Protein AF-A0A354P7S8-F1 (afdb_monomer)

Mean predicted aligned error: 9.72 Å

Secondary structure (DSSP, 8-state):
-----SSHHHHHHH-S-HHHHT--HHHHHTT--HHHHHHHHHHHHHHHHH---HHHHHHHHHHHHHIIIIISGGGS-TT------HHHHHHHHTT-HHHHHHHHHHHHHHH---HHHHHHHHHHHHHHHHHHHHHHHHHHHHH-GGGGGGG---SGGGS-----GGGTPPPTTT-PPPPP---SSS---SSS-TTSGGGTTT-S--

Structure (mmCIF, N/CA/C/O backbone):
data_AF-A0A354P7S8-F1
#
_entry.id   AF-A0A354P7S8-F1
#
loop_
_atom_site.group_PDB
_atom_site.id
_atom_site.type_symbol
_atom_site.label_atom_id
_atom_site.label_alt_id
_atom_site.label_comp_id
_atom_site.label_asym_id
_atom_site.label_entity_id
_atom_site.label_seq_id
_atom_site.pdbx_PDB_ins_code
_atom_site.Cartn_x
_atom_site.Cartn_y
_atom_site.Cartn_z
_atom_site.occupancy
_atom_site.B_iso_or_equiv
_atom_site.auth_seq_id
_atom_site.auth_comp_id
_atom_site.auth_asym_id
_atom_site.auth_atom_id
_atom_site.pdbx_PDB_model_num
ATOM 1 N N . MET A 1 1 ? -11.476 27.078 -4.307 1.00 40.03 1 MET A N 1
ATOM 2 C CA . MET A 1 1 ? -12.610 26.384 -3.658 1.00 40.03 1 MET A CA 1
ATOM 3 C C . MET A 1 1 ? -12.006 25.449 -2.630 1.00 40.03 1 MET A C 1
ATOM 5 O O . MET A 1 1 ? -11.187 24.639 -3.035 1.00 40.03 1 MET A O 1
ATOM 9 N N . ASN A 1 2 ? -12.324 25.598 -1.340 1.00 47.06 2 ASN A N 1
ATOM 10 C CA . ASN A 1 2 ? -11.874 24.639 -0.327 1.00 47.06 2 ASN A CA 1
ATOM 11 C C . ASN A 1 2 ? -12.584 23.311 -0.589 1.00 47.06 2 ASN A C 1
ATOM 13 O O . ASN A 1 2 ? -13.779 23.184 -0.325 1.00 47.06 2 ASN A O 1
ATOM 17 N N . THR A 1 3 ? -11.870 22.349 -1.159 1.00 60.72 3 THR A N 1
ATOM 18 C CA . THR A 1 3 ? -12.293 20.952 -1.183 1.00 60.72 3 THR A CA 1
ATOM 19 C C . THR A 1 3 ? -12.372 20.488 0.267 1.00 60.72 3 THR A C 1
ATOM 21 O O . THR A 1 3 ? -11.361 20.419 0.957 1.00 60.72 3 THR A O 1
ATOM 24 N N . VAL A 1 4 ? -13.584 20.237 0.760 1.00 67.38 4 VAL A N 1
ATOM 25 C CA . VAL A 1 4 ? -13.776 19.653 2.089 1.00 67.38 4 VAL A CA 1
ATOM 26 C C . VAL A 1 4 ? -13.545 18.158 1.951 1.00 67.38 4 VAL A C 1
ATOM 28 O O . VAL A 1 4 ? -14.334 17.458 1.317 1.00 67.38 4 VAL A O 1
ATOM 31 N N . PHE A 1 5 ? -12.445 17.678 2.515 1.00 75.81 5 PHE A N 1
ATOM 32 C CA . PHE A 1 5 ? -12.169 16.253 2.584 1.00 75.81 5 PHE A CA 1
ATOM 33 C C . PHE A 1 5 ? -12.839 15.676 3.838 1.00 75.81 5 PHE A C 1
ATOM 35 O O . PHE A 1 5 ? -12.657 16.220 4.925 1.00 75.81 5 PHE A O 1
ATOM 42 N N . PRO A 1 6 ? -13.614 14.584 3.720 1.00 77.88 6 PRO A N 1
ATOM 43 C CA . PRO A 1 6 ? -14.344 14.018 4.853 1.00 77.88 6 PRO A CA 1
ATOM 44 C C . PRO A 1 6 ? -13.432 13.326 5.876 1.00 77.88 6 PRO A C 1
ATOM 46 O O . PRO A 1 6 ? -13.845 13.116 7.010 1.00 77.88 6 PRO A O 1
ATOM 49 N N . ASN A 1 7 ? -12.199 12.972 5.497 1.00 94.56 7 ASN A N 1
ATOM 50 C CA . ASN A 1 7 ? -11.244 12.287 6.361 1.00 94.56 7 ASN A CA 1
ATOM 51 C C . ASN A 1 7 ? -9.850 12.927 6.256 1.00 94.56 7 ASN A C 1
ATOM 53 O O . ASN A 1 7 ? -9.354 13.179 5.155 1.00 94.56 7 ASN A O 1
ATOM 57 N N . ARG A 1 8 ? -9.199 13.145 7.406 1.00 93.56 8 ARG A N 1
ATOM 58 C CA . ARG A 1 8 ? -7.914 13.855 7.502 1.00 93.56 8 ARG A CA 1
ATOM 59 C C . ARG A 1 8 ? -6.767 13.165 6.755 1.00 93.56 8 ARG A C 1
ATOM 61 O O . ARG A 1 8 ? -5.929 13.847 6.176 1.00 93.56 8 ARG A O 1
ATOM 68 N N . LEU A 1 9 ? -6.715 11.831 6.729 1.00 95.50 9 LEU A N 1
ATOM 69 C CA . LEU A 1 9 ? -5.652 11.128 5.996 1.00 95.50 9 LEU A CA 1
ATOM 70 C C . LEU A 1 9 ? -5.858 11.198 4.479 1.00 95.50 9 LEU A C 1
ATOM 72 O O . LEU A 1 9 ? -4.883 11.265 3.735 1.00 95.50 9 LEU A O 1
ATOM 76 N N . VAL A 1 10 ? -7.110 11.241 4.018 1.00 96.56 10 VAL A N 1
ATOM 77 C CA . VAL A 1 10 ? -7.423 11.479 2.599 1.00 96.56 10 VAL A CA 1
ATOM 78 C C . VAL A 1 10 ? -7.040 12.906 2.201 1.00 96.56 10 VAL A C 1
ATOM 80 O O . VAL A 1 10 ? -6.456 13.102 1.139 1.00 96.56 10 VAL A O 1
ATOM 83 N N . GLU A 1 11 ? -7.293 13.891 3.069 1.00 95.38 11 GLU A N 1
ATOM 84 C CA . GLU A 1 11 ? -6.853 15.277 2.867 1.00 95.38 11 GLU A CA 1
ATOM 85 C C . GLU A 1 11 ? -5.335 15.374 2.680 1.00 95.38 11 GLU A C 1
ATOM 87 O O . GLU A 1 11 ? -4.880 15.985 1.720 1.00 95.38 11 GLU A O 1
ATOM 92 N N . ILE A 1 12 ? -4.545 14.726 3.541 1.00 94.62 12 ILE A N 1
ATOM 93 C CA . ILE A 1 12 ? -3.078 14.705 3.412 1.00 94.62 12 ILE A CA 1
ATOM 94 C C . ILE A 1 12 ? -2.636 14.136 2.064 1.00 94.62 12 ILE A C 1
ATOM 96 O O . ILE A 1 12 ? -1.643 14.574 1.488 1.00 94.62 12 ILE A O 1
ATOM 100 N N . ILE A 1 13 ? -3.353 13.147 1.540 1.00 94.06 13 ILE A N 1
ATOM 101 C CA . ILE A 1 13 ? -2.985 12.545 0.261 1.00 94.06 13 ILE A CA 1
ATOM 102 C C . ILE A 1 13 ? -3.325 13.471 -0.908 1.00 94.06 13 ILE A C 1
ATOM 104 O O . ILE A 1 13 ? -2.498 13.615 -1.806 1.00 94.06 13 ILE A O 1
ATOM 108 N N . ALA A 1 14 ? -4.519 14.064 -0.903 1.00 93.38 14 ALA A N 1
ATOM 109 C CA . ALA A 1 14 ? -5.083 14.778 -2.049 1.00 93.38 14 ALA A CA 1
ATOM 110 C C . ALA A 1 14 ? -4.882 16.305 -2.011 1.00 93.38 14 ALA A C 1
ATOM 112 O O . ALA A 1 14 ? -5.238 16.996 -2.969 1.00 93.38 14 ALA A O 1
ATOM 113 N N . SER A 1 15 ? -4.350 16.849 -0.915 1.00 92.31 15 SER A N 1
ATOM 114 C CA . SER A 1 15 ? -4.107 18.281 -0.768 1.00 92.31 15 SER A CA 1
ATOM 115 C C . SER A 1 15 ? -3.076 18.788 -1.779 1.00 92.31 15 SER A C 1
ATOM 117 O O . SER A 1 15 ? -1.985 18.236 -1.931 1.00 92.31 15 SER A O 1
ATOM 119 N N . SER A 1 16 ? -3.397 19.913 -2.417 1.00 89.94 16 SER A N 1
ATOM 120 C CA . SER A 1 16 ? -2.451 20.688 -3.225 1.00 89.94 16 SER A CA 1
ATOM 121 C C . SER A 1 16 ? -1.556 21.610 -2.388 1.00 89.94 16 SER A C 1
ATOM 123 O O . SER A 1 16 ? -0.709 22.290 -2.950 1.00 89.94 16 SER A O 1
ATOM 125 N N . ILE A 1 17 ? -1.787 21.692 -1.074 1.00 91.38 17 ILE A N 1
ATOM 126 C CA . ILE A 1 17 ? -1.005 22.496 -0.128 1.00 91.38 17 ILE A CA 1
ATOM 127 C C . ILE A 1 17 ? 0.079 21.604 0.474 1.00 91.38 17 ILE A C 1
ATOM 129 O O . ILE A 1 17 ? -0.254 20.619 1.142 1.00 91.38 17 ILE A O 1
ATOM 133 N N . ASP A 1 18 ? 1.342 21.960 0.252 1.00 89.31 18 ASP A N 1
ATOM 134 C CA . ASP A 1 18 ? 2.520 21.172 0.633 1.00 89.31 18 ASP A CA 1
ATOM 135 C C . ASP A 1 18 ? 2.583 20.935 2.146 1.00 89.31 18 ASP A C 1
ATOM 137 O O . ASP A 1 18 ? 2.750 19.803 2.585 1.00 89.31 18 ASP A O 1
ATOM 141 N N . GLU A 1 19 ? 2.299 21.951 2.966 1.00 90.75 19 GLU A N 1
ATOM 142 C CA . GLU A 1 19 ? 2.318 21.828 4.430 1.00 90.75 19 GLU A CA 1
ATOM 143 C C . GLU A 1 19 ? 1.299 20.799 4.952 1.00 90.75 19 GLU A C 1
ATOM 145 O O . GLU A 1 19 ? 1.519 20.130 5.965 1.00 90.75 19 GLU A O 1
ATOM 150 N N . VAL A 1 20 ? 0.171 20.650 4.253 1.00 91.38 20 VAL A N 1
ATOM 151 C CA . VAL A 1 20 ? -0.834 19.627 4.565 1.00 91.38 20 VAL A CA 1
ATOM 152 C C . VAL A 1 20 ? -0.411 18.277 3.992 1.00 91.38 20 VAL A C 1
ATOM 154 O O . VAL A 1 20 ? -0.549 17.258 4.664 1.00 91.38 20 VAL A O 1
ATOM 157 N N . ARG A 1 21 ? 0.118 18.258 2.765 1.00 91.12 21 ARG A N 1
ATOM 158 C CA . ARG A 1 21 ? 0.485 17.034 2.047 1.00 91.12 21 ARG A CA 1
ATOM 159 C C . ARG A 1 21 ? 1.674 16.305 2.672 1.00 91.12 21 ARG A C 1
ATOM 161 O O . ARG A 1 21 ? 1.682 15.071 2.692 1.00 91.12 21 ARG A O 1
ATOM 168 N N . ASP A 1 22 ? 2.618 17.057 3.221 1.00 89.12 22 ASP A N 1
ATOM 169 C CA . ASP A 1 22 ? 3.869 16.564 3.804 1.00 89.12 22 ASP A CA 1
ATOM 170 C C . ASP A 1 22 ? 3.749 16.330 5.321 1.00 89.12 22 ASP A C 1
ATOM 172 O O . ASP A 1 22 ? 4.730 16.082 6.024 1.00 89.12 22 ASP A O 1
ATOM 176 N N . SER A 1 23 ? 2.520 16.370 5.844 1.00 90.12 23 SER A N 1
ATOM 177 C CA . SER A 1 23 ? 2.219 15.987 7.220 1.00 90.12 23 SER A CA 1
ATOM 178 C C . SER A 1 23 ? 2.476 14.493 7.453 1.00 90.12 23 SER A C 1
ATOM 180 O O . SER A 1 23 ? 2.089 13.638 6.651 1.00 90.12 23 SER A O 1
ATOM 182 N N . SER A 1 24 ? 3.091 14.167 8.593 1.00 91.81 24 SER A N 1
ATOM 183 C CA . SER A 1 24 ? 3.347 12.777 8.983 1.00 91.81 24 SER A CA 1
ATOM 184 C C . SER A 1 24 ? 2.051 12.043 9.334 1.00 91.81 24 SER A C 1
ATOM 186 O O . SER A 1 24 ? 1.239 12.536 10.121 1.00 91.81 24 SER A O 1
ATOM 188 N N . ILE A 1 25 ? 1.893 10.827 8.801 1.00 93.69 25 ILE A N 1
ATOM 189 C CA . ILE A 1 25 ? 0.825 9.908 9.210 1.00 93.69 25 ILE A CA 1
ATOM 190 C C . ILE A 1 25 ? 0.956 9.520 10.687 1.00 93.69 25 ILE A C 1
ATOM 192 O O . ILE A 1 25 ? -0.055 9.458 11.387 1.00 93.69 25 ILE A O 1
ATOM 196 N N . ASP A 1 26 ? 2.185 9.335 11.182 1.00 94.00 26 ASP A N 1
ATOM 197 C CA . ASP A 1 26 ? 2.436 8.925 12.566 1.00 94.00 26 ASP A CA 1
ATOM 198 C C . ASP A 1 26 ? 1.852 9.942 13.546 1.00 94.00 26 ASP A C 1
ATOM 200 O O . ASP A 1 26 ? 1.206 9.568 14.520 1.00 94.00 26 ASP A O 1
ATOM 204 N N . ALA A 1 27 ? 2.003 11.236 13.246 1.00 92.19 27 ALA A N 1
ATOM 205 C CA . ALA A 1 27 ? 1.497 12.313 14.093 1.00 92.19 27 ALA A CA 1
ATOM 206 C C . ALA A 1 27 ? -0.030 12.257 14.283 1.00 92.19 27 ALA A C 1
ATOM 208 O O . ALA A 1 27 ? -0.534 12.685 15.319 1.00 92.19 27 ALA A O 1
ATOM 209 N N . ILE A 1 28 ? -0.763 11.726 13.301 1.00 91.94 28 ILE A N 1
ATOM 210 C CA . ILE A 1 28 ? -2.223 11.589 13.358 1.00 91.94 28 ILE A CA 1
ATOM 211 C C . ILE A 1 28 ? -2.613 10.263 14.000 1.00 91.94 28 ILE A C 1
ATOM 213 O O . ILE A 1 28 ? -3.509 10.216 14.840 1.00 91.94 28 ILE A O 1
ATOM 217 N N . CYS A 1 29 ? -1.941 9.178 13.625 1.00 95.56 29 CYS A N 1
ATOM 218 C CA . CYS A 1 29 ? -2.305 7.847 14.085 1.00 95.56 29 CYS A CA 1
ATOM 219 C C . CYS A 1 29 ? -1.856 7.547 15.524 1.00 95.5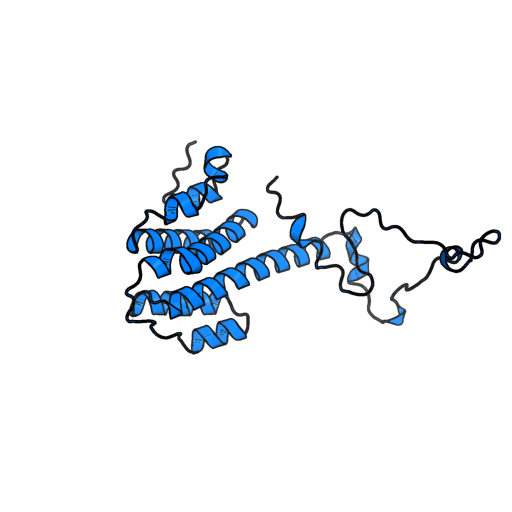6 29 CYS A C 1
ATOM 221 O O . CYS A 1 29 ? -2.448 6.677 16.160 1.00 95.56 29 CYS A O 1
ATOM 223 N N . GLU A 1 30 ? -0.846 8.236 16.065 1.00 93.44 30 GLU A N 1
ATOM 224 C CA . GLU A 1 30 ? -0.330 7.953 17.414 1.00 93.44 30 GLU A CA 1
ATOM 225 C C . GLU A 1 30 ? -1.367 8.247 18.512 1.00 93.44 30 GLU A C 1
ATOM 227 O O . GLU A 1 30 ? -1.480 7.490 19.481 1.00 93.44 30 GLU A O 1
ATOM 232 N N . THR A 1 31 ? -2.170 9.304 18.351 1.00 92.19 31 THR A N 1
ATOM 233 C CA . THR A 1 31 ? -3.212 9.699 19.315 1.00 92.19 31 THR A CA 1
ATOM 234 C C . THR A 1 31 ? -4.588 9.110 18.996 1.00 92.19 31 THR A C 1
ATOM 236 O O . THR A 1 31 ? -5.389 8.947 19.915 1.00 92.19 31 THR A O 1
ATOM 239 N N . ALA A 1 32 ? -4.843 8.697 1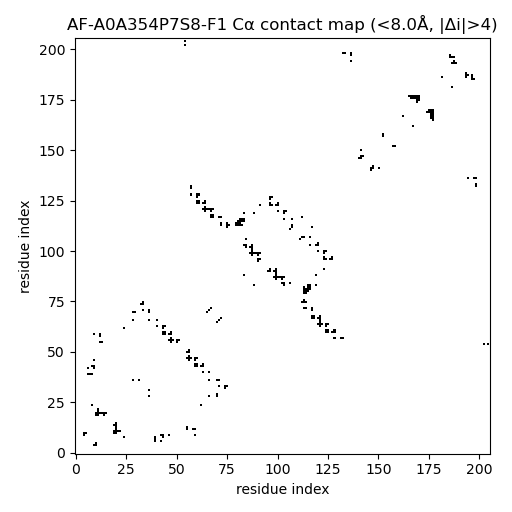7.752 1.00 95.75 32 ALA A N 1
ATOM 240 C CA . ALA A 1 32 ? -6.126 8.151 17.304 1.00 95.75 32 ALA A CA 1
ATOM 241 C C . ALA A 1 32 ? -6.543 6.881 18.067 1.00 95.75 32 ALA A C 1
ATOM 243 O O . ALA A 1 32 ? -5.747 5.970 18.274 1.00 95.75 32 ALA A O 1
ATOM 244 N N . SER A 1 33 ? -7.799 6.797 18.496 1.00 96.56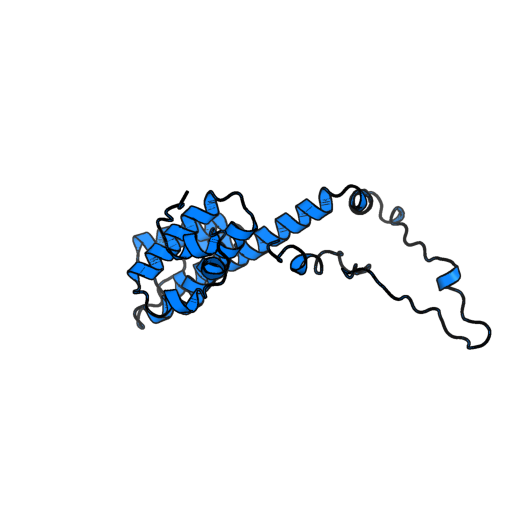 33 SER A N 1
ATOM 245 C CA . SER A 1 33 ? -8.447 5.604 19.058 1.00 96.56 33 SER A CA 1
ATOM 246 C C . SER A 1 33 ? -8.538 4.453 18.046 1.00 96.56 33 SER A C 1
ATOM 248 O O . SER A 1 33 ? -8.391 4.650 16.843 1.00 96.56 33 SER A O 1
ATOM 250 N N . LEU A 1 34 ? -8.824 3.231 18.519 1.00 96.06 34 LEU A N 1
ATOM 251 C CA . LEU A 1 34 ? -9.041 2.082 17.626 1.00 96.06 34 LEU A CA 1
ATOM 252 C C . LEU A 1 34 ? -10.153 2.363 16.599 1.00 96.06 34 LEU A C 1
ATOM 254 O O . LEU A 1 34 ? -9.999 2.042 15.425 1.00 96.06 34 LEU A O 1
ATOM 258 N N . ALA A 1 35 ? -11.249 2.994 17.032 1.00 96.44 35 ALA A N 1
ATOM 259 C CA . ALA A 1 35 ? -12.364 3.344 16.157 1.00 96.44 35 ALA A CA 1
ATOM 260 C C . ALA A 1 35 ? -11.959 4.372 15.088 1.00 96.44 35 ALA A C 1
ATOM 262 O O . ALA A 1 35 ? -12.286 4.192 13.920 1.00 96.44 35 ALA A O 1
ATOM 263 N N . GLU A 1 36 ? -11.197 5.403 15.462 1.00 97.25 36 GLU A N 1
ATOM 264 C CA . GLU A 1 36 ? -10.688 6.403 14.514 1.00 97.25 36 GLU A CA 1
ATOM 265 C C . GLU A 1 36 ? -9.701 5.787 13.515 1.00 97.25 36 GLU A C 1
ATOM 267 O O . GLU A 1 36 ? -9.770 6.083 12.326 1.00 97.25 36 GLU A O 1
ATOM 272 N N . LEU A 1 37 ? -8.819 4.882 13.954 1.00 97.75 37 LEU A N 1
ATOM 273 C CA . LEU A 1 37 ? -7.910 4.165 13.052 1.00 97.75 37 LEU A CA 1
ATOM 274 C C . LEU A 1 37 ? -8.670 3.303 12.034 1.00 97.75 37 LEU A C 1
ATOM 276 O O . LEU A 1 37 ? -8.295 3.268 10.861 1.00 97.75 37 LEU A O 1
ATOM 280 N N . LEU A 1 38 ? -9.741 2.630 12.462 1.00 97.75 38 LEU A N 1
ATOM 281 C CA . LEU A 1 38 ? -10.603 1.849 11.573 1.00 97.75 38 LEU A CA 1
ATOM 282 C C . LEU A 1 38 ? -11.394 2.736 10.603 1.00 97.75 38 LEU A C 1
ATOM 284 O O . LEU A 1 38 ? -11.526 2.373 9.435 1.00 97.75 38 LEU A O 1
ATOM 288 N N . ASP A 1 39 ? -11.875 3.898 11.049 1.00 97.62 39 ASP A N 1
ATOM 289 C CA . ASP A 1 39 ? -12.539 4.879 10.182 1.00 97.62 39 ASP A CA 1
ATOM 290 C C . ASP A 1 39 ? -11.575 5.437 9.126 1.00 97.62 39 ASP A C 1
ATOM 292 O O . ASP A 1 39 ? -11.868 5.414 7.929 1.00 97.62 39 ASP A O 1
ATOM 296 N N . HIS A 1 40 ? -10.370 5.830 9.544 1.00 97.88 40 HIS A N 1
ATOM 297 C CA . HIS A 1 40 ? -9.290 6.224 8.644 1.00 97.88 40 HIS A CA 1
ATOM 298 C C . HIS A 1 40 ? -8.963 5.132 7.620 1.00 97.88 40 HIS A C 1
ATOM 300 O O . HIS A 1 40 ? -8.864 5.425 6.427 1.00 97.88 40 HIS A O 1
ATOM 306 N N . ALA A 1 41 ? -8.827 3.877 8.057 1.00 98.25 41 ALA A N 1
ATOM 307 C CA . ALA A 1 41 ? -8.580 2.757 7.156 1.00 98.25 41 ALA A CA 1
ATOM 308 C C . ALA A 1 41 ? -9.741 2.548 6.168 1.00 98.25 41 ALA A C 1
ATOM 310 O O . ALA A 1 41 ? -9.510 2.385 4.973 1.00 98.25 41 ALA A O 1
ATOM 311 N N . SER A 1 42 ? -10.990 2.620 6.627 1.00 98.12 42 SER A N 1
ATOM 312 C CA . SER A 1 42 ? -12.173 2.508 5.766 1.00 98.12 42 SER A CA 1
ATOM 313 C C . SER A 1 42 ? -12.218 3.6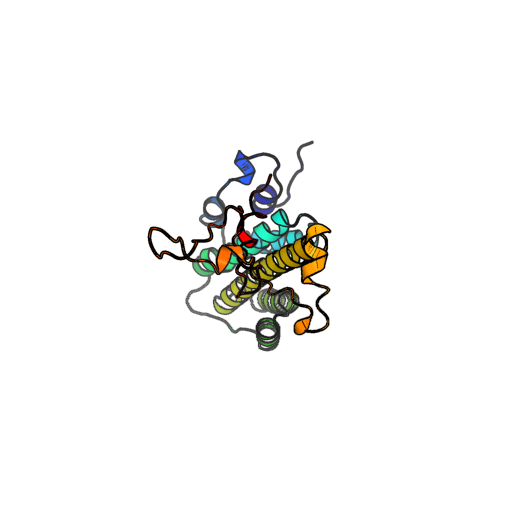15 4.705 1.00 98.12 42 SER A C 1
ATOM 315 O O . SER A 1 42 ? -12.372 3.342 3.511 1.00 98.12 42 SER A O 1
ATOM 317 N N . ALA A 1 43 ? -11.996 4.868 5.113 1.00 98.00 43 ALA A N 1
ATOM 318 C CA . ALA A 1 43 ? -11.982 6.018 4.214 1.00 98.00 43 ALA A CA 1
ATOM 319 C C . ALA A 1 43 ? -10.863 5.918 3.164 1.00 98.00 43 ALA A C 1
ATOM 321 O O . ALA A 1 43 ? -11.095 6.188 1.983 1.00 98.00 43 ALA A O 1
ATOM 322 N N . LEU A 1 44 ? -9.663 5.495 3.572 1.00 98.19 44 LEU A N 1
ATOM 323 C CA . LEU A 1 44 ? -8.538 5.272 2.664 1.00 98.19 44 LEU A CA 1
ATOM 324 C C . LEU A 1 44 ? -8.796 4.112 1.694 1.00 98.19 44 LEU A C 1
ATOM 326 O O . LEU A 1 44 ? -8.456 4.232 0.514 1.00 98.19 44 LEU A O 1
ATOM 330 N N . ASP A 1 45 ? -9.404 3.012 2.158 1.00 98.44 45 ASP A N 1
ATOM 331 C CA . ASP A 1 45 ? -9.737 1.866 1.306 1.00 98.44 45 ASP A CA 1
ATOM 332 C C . ASP A 1 45 ? -10.766 2.242 0.233 1.00 98.44 45 ASP A C 1
ATOM 334 O O . ASP A 1 45 ? -10.587 1.927 -0.945 1.00 98.44 45 ASP A O 1
ATOM 338 N N . ALA A 1 46 ? -11.806 2.986 0.616 1.00 97.75 46 ALA A N 1
ATOM 339 C CA . ALA A 1 46 ? -12.790 3.511 -0.322 1.00 97.75 46 ALA A CA 1
ATOM 340 C C . ALA A 1 46 ? -12.146 4.479 -1.330 1.00 97.75 46 ALA A C 1
ATOM 342 O O . ALA A 1 46 ? -12.361 4.355 -2.538 1.00 97.75 46 ALA A O 1
ATOM 343 N N . PHE A 1 47 ? -11.305 5.400 -0.848 1.00 97.50 47 PHE A N 1
ATOM 344 C CA . PHE A 1 47 ? -10.607 6.383 -1.676 1.00 97.50 47 PHE A CA 1
ATOM 345 C C . PHE A 1 47 ? -9.716 5.723 -2.740 1.00 97.50 47 PHE A C 1
ATOM 347 O O . PHE A 1 47 ? -9.842 6.023 -3.927 1.00 97.50 47 PHE A O 1
ATOM 354 N N . ARG A 1 48 ? -8.865 4.754 -2.369 1.00 96.56 48 ARG A N 1
ATOM 355 C CA . ARG A 1 48 ? -7.946 4.105 -3.329 1.00 96.56 48 ARG A CA 1
ATOM 356 C C . ARG A 1 48 ? -8.650 3.331 -4.453 1.00 96.56 48 ARG A C 1
ATOM 358 O O . ARG A 1 48 ? -8.003 3.005 -5.450 1.00 96.56 48 ARG A O 1
ATOM 365 N N . ARG A 1 49 ? -9.916 2.939 -4.262 1.00 97.00 49 ARG A N 1
ATOM 366 C CA . ARG A 1 49 ? -10.689 2.147 -5.234 1.00 97.00 49 ARG A CA 1
ATOM 367 C C . ARG A 1 49 ? -11.251 3.019 -6.352 1.00 97.00 49 ARG A C 1
ATOM 369 O O . ARG A 1 49 ? -11.403 2.522 -7.464 1.00 97.00 49 ARG A O 1
ATOM 376 N N . SER A 1 50 ? -11.542 4.287 -6.067 1.00 95.44 50 SER A N 1
ATOM 377 C CA . SER A 1 50 ? -12.133 5.234 -7.020 1.00 95.44 50 SER A CA 1
ATOM 378 C C . SER A 1 50 ? -11.147 6.280 -7.543 1.00 95.44 50 SER A C 1
ATOM 380 O O . SER A 1 50 ? -11.373 6.833 -8.617 1.00 95.44 50 SER A O 1
ATOM 382 N N . GLU A 1 51 ? -10.055 6.542 -6.824 1.00 94.75 51 GLU A N 1
ATOM 383 C CA . GLU A 1 51 ? -9.078 7.569 -7.183 1.00 94.75 51 GLU A CA 1
ATOM 384 C C . GLU A 1 51 ? -8.316 7.203 -8.471 1.00 94.75 51 GLU A C 1
ATOM 386 O O . GLU A 1 51 ? -7.680 6.152 -8.518 1.00 94.75 51 GLU A O 1
ATOM 391 N N . PRO A 1 52 ? -8.335 8.030 -9.532 1.00 92.19 52 PRO A N 1
ATOM 392 C CA . PRO A 1 52 ? -7.578 7.760 -10.755 1.00 92.19 52 PRO A CA 1
ATOM 393 C C . PRO A 1 52 ? -6.079 8.074 -10.638 1.00 92.19 52 PRO A C 1
ATOM 395 O O . PRO A 1 52 ? -5.276 7.477 -11.364 1.00 92.19 52 PRO A O 1
ATOM 398 N N . ASN A 1 53 ? -5.677 8.997 -9.760 1.00 92.31 53 ASN A N 1
ATOM 399 C CA . ASN A 1 53 ? -4.283 9.395 -9.615 1.00 92.31 53 ASN A CA 1
ATOM 400 C C . ASN A 1 53 ? -3.457 8.265 -8.979 1.00 92.31 53 ASN A C 1
ATOM 402 O O . ASN A 1 53 ? -3.697 7.834 -7.850 1.00 92.31 53 ASN A O 1
ATOM 406 N N . LEU A 1 54 ? -2.439 7.800 -9.708 1.00 91.25 54 LEU A N 1
ATOM 407 C CA . LEU A 1 54 ? -1.558 6.721 -9.265 1.00 91.25 54 LEU A CA 1
ATOM 408 C C . LEU A 1 54 ? -0.889 7.022 -7.922 1.00 91.25 54 LEU A C 1
ATOM 410 O O . LEU A 1 54 ? -0.869 6.156 -7.051 1.00 91.25 54 LEU A O 1
ATOM 414 N N . TYR A 1 55 ? -0.329 8.219 -7.764 1.00 90.06 55 TYR A N 1
ATOM 415 C CA . TYR A 1 55 ? 0.408 8.585 -6.562 1.00 90.06 55 TYR A CA 1
ATOM 416 C C . TYR A 1 55 ? -0.517 8.624 -5.349 1.00 90.06 55 TYR A C 1
ATOM 418 O O . TYR A 1 55 ? -0.191 8.046 -4.313 1.00 90.06 55 TYR A O 1
ATOM 426 N N . HIS A 1 56 ? -1.708 9.211 -5.497 1.00 94.06 56 HIS A N 1
ATOM 427 C CA . HIS A 1 56 ? -2.706 9.221 -4.430 1.00 94.06 56 HIS A CA 1
ATOM 428 C C . HIS A 1 56 ? -3.093 7.797 -4.001 1.00 94.06 56 HIS A C 1
ATOM 430 O O . HIS A 1 56 ? -3.089 7.483 -2.810 1.00 94.06 56 HIS A O 1
ATOM 436 N N . ARG A 1 57 ? -3.358 6.902 -4.963 1.00 95.44 57 ARG A N 1
ATOM 437 C CA . ARG A 1 57 ? -3.667 5.491 -4.674 1.00 95.44 57 ARG A CA 1
ATOM 438 C C . ARG A 1 57 ? -2.525 4.779 -3.960 1.00 95.44 57 ARG A C 1
ATOM 440 O O . ARG A 1 57 ? -2.766 4.041 -3.010 1.00 95.44 57 ARG A O 1
ATOM 447 N N . VAL A 1 58 ? -1.292 4.966 -4.430 1.00 95.00 58 VAL A N 1
ATOM 448 C CA . VAL A 1 58 ? -0.108 4.319 -3.851 1.00 95.00 58 VAL A CA 1
ATOM 449 C C . VAL A 1 58 ? 0.134 4.825 -2.430 1.00 95.00 58 VAL A C 1
ATOM 451 O O . VAL A 1 58 ? 0.335 4.008 -1.533 1.00 95.00 58 VAL A O 1
ATOM 454 N N . ARG A 1 59 ? 0.021 6.137 -2.183 1.00 95.56 59 ARG A N 1
ATOM 455 C CA . ARG A 1 59 ? 0.079 6.688 -0.822 1.00 95.56 59 ARG A CA 1
ATOM 456 C C . ARG A 1 59 ? -1.009 6.115 0.073 1.00 95.56 59 ARG A C 1
ATOM 458 O O . ARG A 1 59 ? -0.695 5.705 1.183 1.00 95.56 59 ARG A O 1
ATOM 465 N N . ALA A 1 60 ? -2.247 6.011 -0.409 1.00 97.69 60 ALA A N 1
ATOM 466 C CA . ALA A 1 60 ? -3.335 5.410 0.361 1.00 97.69 60 ALA A CA 1
ATOM 467 C C . ALA A 1 60 ? -3.037 3.949 0.735 1.00 97.69 60 ALA A C 1
ATOM 469 O O . ALA A 1 60 ? -3.240 3.561 1.881 1.00 97.69 60 ALA A O 1
ATOM 470 N N . LEU A 1 61 ? -2.488 3.153 -0.191 1.00 98.44 61 LEU A N 1
ATOM 471 C CA . LEU A 1 61 ? -2.082 1.765 0.066 1.00 98.44 61 LEU A CA 1
ATOM 472 C C . LEU A 1 61 ? -0.987 1.661 1.136 1.00 98.44 61 LEU A C 1
ATOM 474 O O . LEU A 1 61 ? -1.077 0.809 2.018 1.00 98.44 61 LEU A O 1
ATOM 478 N N . PHE A 1 62 ? 0.020 2.536 1.101 1.00 97.62 62 PHE A N 1
ATOM 479 C CA . PHE A 1 62 ? 1.073 2.538 2.120 1.00 97.62 62 PHE A CA 1
ATOM 480 C C . PHE A 1 62 ? 0.614 3.129 3.457 1.00 97.62 62 PHE A C 1
ATOM 482 O O . PHE A 1 62 ? 1.051 2.664 4.506 1.00 97.62 62 PHE A O 1
ATOM 489 N N . PHE A 1 63 ? -0.323 4.078 3.452 1.00 97.94 63 PHE A N 1
ATOM 490 C CA . PHE A 1 63 ? -0.971 4.560 4.673 1.00 97.94 63 PHE A CA 1
ATOM 491 C C . PHE A 1 63 ? -1.789 3.444 5.330 1.00 97.94 63 PHE A C 1
ATOM 493 O O . PHE A 1 63 ? -1.643 3.207 6.526 1.00 97.94 63 PHE A O 1
ATOM 500 N N . LEU A 1 64 ? -2.570 2.693 4.546 1.00 98.69 64 LEU A N 1
ATOM 501 C CA . LEU A 1 64 ? -3.292 1.503 5.008 1.00 98.69 64 LEU A CA 1
ATOM 502 C C . LEU A 1 64 ? -2.337 0.461 5.593 1.00 98.69 64 LEU A C 1
ATOM 504 O O . LEU A 1 64 ? -2.547 -0.016 6.706 1.00 98.69 64 LEU A O 1
ATOM 508 N N . GLN A 1 65 ? -1.255 0.146 4.877 1.00 98.56 65 GLN A N 1
ATOM 509 C CA . GLN A 1 65 ? -0.214 -0.754 5.367 1.00 98.56 65 GLN A CA 1
ATOM 510 C C . GLN A 1 65 ? 0.367 -0.274 6.702 1.00 98.56 65 GLN A C 1
ATOM 512 O O . GLN A 1 65 ? 0.522 -1.092 7.607 1.00 98.56 65 GLN A O 1
ATOM 517 N N . SER A 1 66 ? 0.662 1.022 6.839 1.00 97.88 66 SER A N 1
ATOM 518 C CA . SER A 1 66 ? 1.206 1.596 8.072 1.00 97.88 66 SER A CA 1
ATOM 519 C C . SER A 1 66 ? 0.217 1.507 9.236 1.00 97.88 66 SER A C 1
ATOM 521 O O . SER A 1 66 ? 0.567 1.000 10.303 1.00 97.88 66 SER A O 1
ATOM 523 N N . ILE A 1 67 ? -1.043 1.908 9.018 1.00 98.19 67 ILE A N 1
ATOM 524 C CA . ILE A 1 67 ? -2.117 1.825 10.020 1.00 98.19 67 ILE A CA 1
ATOM 525 C C . ILE A 1 67 ? -2.233 0.396 10.541 1.00 98.19 67 ILE A C 1
ATOM 527 O O . ILE A 1 67 ? -2.107 0.171 11.744 1.00 98.19 67 ILE A O 1
ATOM 531 N N . TYR A 1 68 ? -2.397 -0.573 9.640 1.00 98.31 68 TYR A N 1
ATOM 532 C CA . TYR A 1 68 ? -2.584 -1.971 10.010 1.00 98.31 68 TYR A CA 1
ATOM 533 C C . TYR A 1 68 ? -1.340 -2.622 10.620 1.00 98.31 68 TYR A C 1
ATOM 535 O O . TYR A 1 68 ? -1.467 -3.510 11.459 1.00 98.31 68 TYR A O 1
ATOM 543 N N . ARG A 1 69 ? -0.134 -2.199 10.226 1.00 97.50 69 ARG A N 1
ATOM 544 C CA . ARG A 1 69 ? 1.108 -2.815 10.708 1.00 97.50 69 ARG A CA 1
ATOM 545 C C . ARG A 1 69 ? 1.598 -2.237 12.029 1.00 97.50 69 ARG A C 1
ATOM 547 O O . ARG A 1 69 ? 2.147 -2.989 12.830 1.00 97.50 69 ARG A O 1
ATOM 554 N N . TYR A 1 70 ? 1.467 -0.926 12.224 1.00 96.25 70 TYR A N 1
ATOM 555 C CA . TYR A 1 70 ? 2.201 -0.205 13.267 1.00 96.25 70 TYR A CA 1
ATOM 556 C C . TYR A 1 70 ? 1.308 0.524 14.270 1.00 96.25 70 TYR A C 1
ATOM 558 O O . TYR A 1 70 ? 1.705 0.661 15.427 1.00 96.25 70 TYR A O 1
ATOM 566 N N . HIS A 1 71 ? 0.117 0.978 13.872 1.00 96.88 71 HIS A N 1
ATOM 567 C CA . HIS A 1 71 ? -0.742 1.781 14.752 1.00 96.88 71 HIS A CA 1
ATOM 568 C C . HIS A 1 71 ? -1.882 0.968 15.358 1.00 96.88 71 HIS A C 1
ATOM 570 O O . HIS A 1 71 ? -2.121 1.041 16.561 1.00 96.88 71 HIS A O 1
ATOM 576 N N . LEU A 1 72 ? -2.554 0.158 14.543 1.00 95.19 72 LEU A N 1
ATOM 577 C CA . LEU A 1 72 ? -3.718 -0.615 14.956 1.00 95.19 72 LEU A CA 1
ATOM 578 C C . LEU A 1 72 ? -3.375 -1.687 16.010 1.00 95.19 72 LEU A C 1
ATOM 580 O O . LEU A 1 72 ? -4.064 -1.702 17.030 1.00 95.19 72 LEU A O 1
ATOM 584 N N . PRO A 1 73 ? -2.287 -2.485 15.881 1.00 94.06 73 PRO A N 1
ATOM 585 C CA . PRO A 1 73 ? -1.931 -3.500 16.883 1.00 94.06 73 PRO A CA 1
ATOM 586 C C . PRO A 1 73 ? -1.727 -2.939 18.295 1.00 94.06 73 PRO A C 1
ATOM 588 O O . PRO A 1 73 ? -2.115 -3.559 19.278 1.00 94.06 73 PRO A O 1
ATOM 591 N N . LYS A 1 74 ? -1.213 -1.704 18.420 1.00 93.75 74 LYS A N 1
ATOM 592 C CA . LYS A 1 74 ? -1.024 -1.036 19.723 1.00 93.75 74 LYS A CA 1
ATOM 593 C C . LYS A 1 74 ? -2.341 -0.807 20.483 1.00 93.75 74 LYS A C 1
ATOM 595 O O . LYS A 1 74 ? -2.306 -0.497 21.671 1.00 93.75 74 LYS A O 1
ATOM 600 N N . ARG A 1 75 ? -3.488 -0.860 19.796 1.00 94.44 75 ARG A N 1
ATOM 601 C CA . ARG A 1 75 ? -4.826 -0.589 20.346 1.00 94.44 75 ARG A CA 1
ATOM 602 C C . ARG A 1 75 ? -5.712 -1.833 20.398 1.00 94.44 75 ARG A C 1
ATOM 604 O O . ARG A 1 75 ? -6.881 -1.709 20.761 1.00 94.44 75 ARG A O 1
ATOM 611 N N . LEU A 1 76 ? -5.177 -2.996 20.029 1.00 92.44 76 LEU A N 1
ATOM 612 C CA . LEU A 1 76 ? -5.887 -4.264 20.109 1.00 92.44 76 LEU A CA 1
ATOM 613 C C . LEU A 1 76 ? -5.726 -4.915 21.491 1.00 92.44 76 LEU A C 1
ATOM 615 O O . LEU A 1 76 ? -4.743 -4.653 22.189 1.00 92.44 76 LEU A O 1
ATOM 619 N N . PRO A 1 77 ? -6.690 -5.751 21.914 1.00 86.12 77 PRO A N 1
ATOM 620 C CA . PRO A 1 77 ? -6.544 -6.566 23.114 1.00 86.12 77 PRO A CA 1
ATOM 621 C C . PRO A 1 77 ? -5.373 -7.549 22.964 1.00 86.12 77 PRO A C 1
ATOM 623 O O . PRO A 1 77 ? -5.234 -8.185 21.924 1.00 86.12 77 PRO A O 1
ATOM 626 N N . ALA A 1 78 ? -4.563 -7.715 24.012 1.00 77.25 78 ALA A N 1
ATOM 627 C CA . ALA A 1 78 ? -3.358 -8.554 23.970 1.00 77.25 78 ALA A CA 1
ATOM 628 C C . ALA A 1 78 ? -3.634 -10.071 23.884 1.00 77.25 78 ALA A C 1
ATOM 630 O O . ALA A 1 78 ? -2.752 -10.830 23.488 1.00 77.25 78 ALA A O 1
ATOM 631 N N . ASP A 1 79 ? -4.839 -10.511 24.254 1.00 75.19 79 ASP A N 1
ATOM 632 C CA . ASP A 1 79 ? -5.125 -11.925 24.533 1.00 75.19 79 ASP A CA 1
ATOM 633 C C . ASP A 1 79 ? -5.809 -12.675 23.374 1.00 75.19 79 ASP A C 1
ATOM 635 O O . ASP A 1 79 ? -6.036 -13.880 23.481 1.00 75.19 79 ASP A O 1
ATOM 639 N N . ASP A 1 80 ? -6.117 -12.003 22.258 1.00 69.88 80 ASP A N 1
ATOM 640 C CA . ASP A 1 80 ? -6.761 -12.629 21.097 1.00 69.88 80 ASP A CA 1
ATOM 641 C C . ASP A 1 80 ? -6.097 -12.218 19.776 1.00 69.88 80 ASP A C 1
ATOM 643 O O . ASP A 1 80 ? -6.402 -11.191 19.163 1.00 69.88 80 ASP A O 1
ATOM 647 N N . ALA A 1 81 ? -5.180 -13.065 19.306 1.00 81.44 81 ALA A N 1
ATOM 648 C CA . ALA A 1 81 ? -4.546 -12.887 18.006 1.00 81.44 81 ALA A CA 1
ATOM 649 C C . ALA A 1 81 ? -5.546 -13.047 16.840 1.00 81.44 81 ALA A C 1
ATOM 651 O O . ALA A 1 81 ? -5.276 -12.579 15.728 1.00 81.44 81 ALA A O 1
ATOM 652 N N . GLY A 1 82 ? -6.699 -13.686 17.056 1.00 88.44 82 GLY A N 1
ATOM 653 C CA . GLY A 1 82 ? -7.657 -14.061 16.019 1.00 88.44 82 GLY A CA 1
ATOM 654 C C . GLY A 1 82 ? -7.086 -15.029 14.975 1.00 88.44 82 GLY A C 1
ATOM 655 O O . GLY A 1 82 ? -5.966 -15.529 15.091 1.00 88.44 82 GLY A O 1
ATOM 656 N N . LEU A 1 83 ? -7.865 -15.296 13.926 1.00 93.19 83 LEU A N 1
ATOM 657 C CA . LEU A 1 83 ? -7.514 -16.228 12.849 1.00 93.19 83 LEU A CA 1
ATOM 658 C C . LEU A 1 83 ? -7.479 -15.516 11.496 1.00 93.19 83 LEU A C 1
ATOM 660 O O . LEU A 1 83 ? -8.205 -14.552 11.270 1.00 93.19 83 LEU A O 1
ATOM 664 N N . ILE A 1 84 ? -6.661 -16.022 10.573 1.00 95.94 84 ILE A N 1
ATOM 665 C CA . ILE A 1 84 ? -6.653 -15.568 9.177 1.00 95.94 84 ILE A CA 1
ATOM 666 C C . ILE A 1 84 ? -7.585 -16.485 8.366 1.00 95.94 84 ILE A C 1
ATOM 668 O O . ILE A 1 84 ? -7.350 -17.696 8.344 1.00 95.94 84 ILE A O 1
ATOM 672 N N . PRO A 1 85 ? -8.614 -15.951 7.679 1.00 96.50 85 PRO A N 1
ATOM 673 C CA . PRO A 1 85 ? -9.461 -16.720 6.776 1.00 96.50 85 PRO A CA 1
ATOM 674 C C . PRO A 1 85 ? -8.636 -17.425 5.702 1.00 96.50 85 PRO A C 1
ATOM 676 O O . PRO A 1 85 ? -7.850 -16.782 5.000 1.00 96.50 85 PRO A O 1
ATOM 679 N N . TYR A 1 86 ? -8.855 -18.731 5.551 1.00 97.44 86 TYR A N 1
ATOM 680 C CA . TYR A 1 86 ? -8.123 -19.560 4.593 1.00 97.44 86 TYR A CA 1
ATOM 681 C C . TYR A 1 86 ? -8.246 -19.032 3.157 1.00 97.44 86 TYR A C 1
ATOM 683 O O . TYR A 1 86 ? -7.228 -18.803 2.510 1.00 97.44 86 TYR A O 1
ATOM 691 N N . ASP A 1 87 ? -9.465 -18.722 2.707 1.00 97.19 87 ASP A N 1
ATOM 692 C CA . ASP A 1 87 ? -9.718 -18.209 1.354 1.00 97.19 87 ASP A CA 1
ATOM 693 C C . ASP A 1 87 ? -8.921 -16.925 1.073 1.00 97.19 87 ASP A C 1
ATOM 695 O O . ASP A 1 87 ? -8.294 -16.772 0.023 1.00 97.19 87 ASP A O 1
ATOM 699 N N . GLY A 1 88 ? -8.876 -16.005 2.043 1.00 97.62 88 GLY A N 1
ATOM 700 C CA . GLY A 1 88 ? -8.113 -14.761 1.925 1.00 97.62 88 GLY A CA 1
ATOM 701 C C . GLY A 1 88 ? -6.608 -15.018 1.833 1.00 97.62 88 GLY A C 1
ATOM 702 O O . GLY A 1 88 ? -5.906 -14.372 1.050 1.00 97.62 88 GLY A O 1
ATOM 703 N N . TYR A 1 89 ? -6.106 -16.006 2.575 1.00 97.81 89 TYR A N 1
ATOM 704 C CA . TYR A 1 89 ? -4.713 -16.434 2.489 1.00 97.81 89 TYR A CA 1
ATOM 705 C C . TYR A 1 89 ? -4.380 -17.072 1.129 1.00 97.81 89 TYR A C 1
ATOM 707 O O . TYR A 1 89 ? -3.346 -16.750 0.540 1.00 97.81 89 TYR A O 1
ATOM 715 N N . GLU A 1 90 ? -5.269 -17.895 0.568 1.00 98.44 90 GLU A N 1
ATOM 716 C CA . GLU A 1 90 ? -5.104 -18.437 -0.786 1.00 98.44 90 GLU A CA 1
ATOM 717 C C . GLU A 1 90 ? -5.093 -17.339 -1.857 1.00 98.44 90 GLU A C 1
ATOM 719 O O . GLU A 1 90 ? -4.277 -17.368 -2.784 1.00 98.44 90 GLU A O 1
ATOM 724 N N . HIS A 1 91 ? -5.969 -16.336 -1.740 1.00 98.44 91 HIS A N 1
ATOM 725 C CA . HIS A 1 91 ? -5.940 -15.161 -2.610 1.00 98.44 91 HIS A CA 1
ATOM 726 C C . HIS A 1 91 ? -4.596 -14.427 -2.522 1.00 98.44 91 HIS A C 1
ATOM 728 O O . HIS A 1 91 ? -4.001 -14.116 -3.558 1.00 98.44 91 HIS A O 1
ATOM 734 N N . LEU A 1 92 ? -4.080 -14.217 -1.308 1.00 97.44 92 LEU A N 1
ATOM 735 C CA . LEU A 1 92 ? -2.800 -13.552 -1.072 1.00 97.44 92 LEU A CA 1
ATOM 736 C C . LEU A 1 92 ? -1.630 -14.309 -1.723 1.00 97.44 92 LEU A C 1
ATOM 738 O O . LEU A 1 92 ? -0.846 -13.704 -2.458 1.00 97.44 92 LEU A O 1
ATOM 742 N N . LEU A 1 93 ? -1.539 -15.629 -1.516 1.00 97.12 93 LEU A N 1
ATOM 743 C CA . LEU A 1 93 ? -0.514 -16.478 -2.142 1.00 97.12 93 LEU A CA 1
ATOM 744 C C . LEU A 1 93 ? -0.629 -16.489 -3.671 1.00 97.12 93 LEU A C 1
ATOM 746 O O . LEU A 1 93 ? 0.378 -16.429 -4.378 1.00 97.12 93 LEU A O 1
ATOM 750 N N . GLY A 1 94 ? -1.860 -16.494 -4.181 1.00 97.62 94 GLY A N 1
ATOM 751 C CA . GLY A 1 94 ? -2.165 -16.396 -5.606 1.00 97.62 94 GLY A CA 1
ATOM 752 C C . GLY A 1 94 ? -1.952 -15.005 -6.213 1.00 97.62 94 GLY A C 1
ATOM 753 O O . GLY A 1 94 ? -2.290 -14.812 -7.379 1.00 97.62 94 GLY A O 1
ATOM 754 N N . ARG A 1 95 ? -1.424 -14.029 -5.456 1.00 97.38 95 ARG A N 1
ATOM 755 C CA . ARG A 1 95 ? -1.248 -12.621 -5.868 1.00 97.38 95 ARG A CA 1
ATOM 756 C C . ARG A 1 95 ? -2.551 -11.925 -6.295 1.00 97.38 95 ARG A C 1
ATOM 758 O O . ARG A 1 95 ? -2.526 -10.935 -7.024 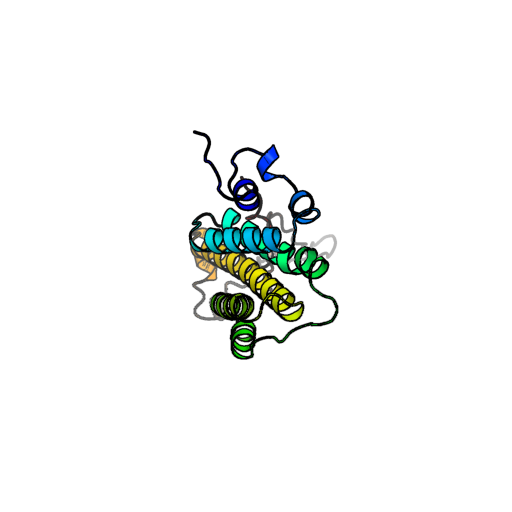1.00 97.38 95 ARG A O 1
ATOM 765 N N . ARG A 1 96 ? -3.693 -12.424 -5.815 1.00 98.25 96 ARG A N 1
ATOM 766 C CA . ARG A 1 96 ? -5.039 -11.851 -5.971 1.00 98.25 96 ARG A CA 1
ATOM 767 C C . ARG A 1 96 ? -5.321 -10.909 -4.799 1.00 98.25 96 ARG A C 1
ATOM 769 O O . ARG A 1 96 ? -6.103 -11.209 -3.902 1.00 98.25 96 ARG A O 1
ATOM 776 N N . PHE A 1 97 ? -4.563 -9.814 -4.733 1.00 98.44 97 PHE A N 1
ATOM 777 C CA . PHE A 1 97 ? -4.498 -8.974 -3.531 1.00 98.44 97 PHE A CA 1
ATOM 778 C C . PHE A 1 97 ? -5.798 -8.223 -3.231 1.00 98.44 97 PHE A C 1
ATOM 780 O O . PHE A 1 97 ? -6.103 -8.011 -2.062 1.00 98.44 97 PHE A O 1
ATOM 787 N N . LEU A 1 98 ? -6.561 -7.827 -4.256 1.00 98.06 98 LEU A N 1
ATOM 788 C CA . LEU A 1 98 ? -7.841 -7.138 -4.066 1.00 98.06 98 LEU A CA 1
ATOM 789 C C . LEU A 1 98 ? -8.854 -8.064 -3.390 1.00 98.06 98 LEU A C 1
ATOM 791 O O . LEU A 1 98 ? -9.449 -7.690 -2.386 1.00 98.06 98 LEU A O 1
ATOM 795 N N . GLU A 1 99 ? -8.965 -9.292 -3.886 1.00 98.56 99 GLU A N 1
ATOM 796 C CA . GLU A 1 99 ? -9.839 -10.322 -3.335 1.00 98.56 99 GLU A CA 1
ATOM 797 C C . GLU A 1 99 ? -9.401 -10.733 -1.923 1.00 98.56 99 GLU A C 1
ATOM 799 O O . GLU A 1 99 ? -10.239 -10.886 -1.040 1.00 98.56 99 GLU A O 1
ATOM 804 N N . ALA A 1 100 ? -8.089 -10.839 -1.676 1.00 98.69 100 ALA A N 1
ATOM 805 C CA . ALA A 1 100 ? -7.561 -11.091 -0.335 1.00 98.69 100 ALA A CA 1
ATOM 806 C C . ALA A 1 100 ? -7.975 -9.989 0.656 1.00 98.69 100 ALA A C 1
ATOM 808 O O . ALA A 1 100 ? -8.465 -10.292 1.743 1.00 98.69 100 ALA A O 1
ATOM 809 N N . ILE A 1 101 ? -7.816 -8.716 0.270 1.00 98.75 101 ILE A N 1
ATOM 810 C CA . ILE A 1 101 ? -8.227 -7.564 1.086 1.00 98.75 101 ILE A CA 1
ATOM 811 C C . ILE A 1 101 ? -9.728 -7.614 1.371 1.00 98.75 101 ILE A C 1
ATOM 813 O O . ILE A 1 101 ? -10.117 -7.446 2.523 1.00 98.75 101 ILE A O 1
ATOM 817 N N . ASP A 1 102 ? -10.561 -7.876 0.361 1.00 98.62 102 ASP A N 1
ATOM 818 C CA . ASP A 1 102 ? -12.016 -7.943 0.531 1.00 98.62 102 ASP A CA 1
ATOM 819 C C . ASP A 1 102 ? -12.414 -9.038 1.534 1.00 98.62 102 ASP A C 1
ATOM 821 O O . ASP A 1 102 ? -13.213 -8.784 2.437 1.00 98.62 102 ASP A O 1
ATOM 825 N N . VAL A 1 103 ? -11.797 -10.224 1.455 1.00 98.62 103 VAL A N 1
ATOM 826 C CA . VAL A 1 103 ? -12.033 -11.316 2.415 1.00 98.62 103 VAL A CA 1
ATOM 827 C C . VAL A 1 103 ? -11.596 -10.931 3.831 1.00 98.62 103 VAL A C 1
ATOM 829 O O . VAL A 1 103 ? -12.336 -11.161 4.791 1.00 98.62 103 VAL A O 1
ATOM 832 N N . PHE A 1 104 ? -10.414 -10.333 3.990 1.00 98.56 104 PHE A N 1
ATOM 833 C CA . PHE A 1 104 ? -9.918 -9.934 5.309 1.00 98.56 104 PHE A CA 1
ATOM 834 C C . PHE A 1 104 ? -10.743 -8.799 5.926 1.00 98.56 104 PHE A C 1
ATOM 836 O O . PHE A 1 104 ? -11.051 -8.856 7.115 1.00 98.56 104 PHE A O 1
ATOM 843 N N . LEU A 1 105 ? -11.156 -7.803 5.133 1.00 98.44 105 LEU A N 1
ATOM 844 C CA . LEU A 1 105 ? -12.042 -6.728 5.586 1.00 98.44 105 LEU A CA 1
ATOM 845 C C . LEU A 1 105 ? -13.419 -7.269 5.977 1.00 98.44 105 LEU A C 1
ATOM 847 O O . LEU A 1 105 ? -13.948 -6.876 7.015 1.00 98.44 105 LEU A O 1
ATOM 851 N N . GLN A 1 106 ? -13.982 -8.194 5.197 1.00 98.31 106 GLN A N 1
ATOM 852 C CA . GLN A 1 106 ? -15.256 -8.826 5.536 1.00 98.31 106 GLN A CA 1
ATOM 853 C C . GLN A 1 106 ? -15.158 -9.610 6.849 1.00 98.31 106 GLN A C 1
ATOM 855 O O . GLN A 1 106 ? -16.052 -9.527 7.691 1.00 98.31 106 GLN A O 1
ATOM 860 N N . HIS A 1 107 ? -14.065 -10.347 7.056 1.00 97.69 107 HIS A N 1
ATOM 861 C CA . HIS A 1 107 ? -13.834 -11.046 8.316 1.00 97.69 107 HIS A CA 1
ATOM 862 C C . HIS A 1 107 ? -13.691 -10.069 9.490 1.00 97.69 107 HIS A C 1
ATOM 864 O O . HIS A 1 107 ? -14.331 -10.269 10.519 1.00 97.69 107 HIS A O 1
ATOM 870 N N . GLN A 1 108 ? -12.936 -8.979 9.311 1.00 96.56 108 GLN A N 1
ATOM 871 C CA . GLN A 1 108 ? -12.801 -7.918 10.312 1.00 96.56 108 GLN A CA 1
ATOM 872 C C . GLN A 1 108 ? -14.154 -7.304 10.693 1.00 96.56 108 GLN A C 1
ATOM 874 O O . GLN A 1 108 ? -14.392 -7.022 11.862 1.00 96.56 108 GLN A O 1
ATOM 879 N N . GLN A 1 109 ? -15.049 -7.088 9.727 1.00 96.44 109 GLN A N 1
ATOM 880 C CA . GLN A 1 109 ? -16.390 -6.552 9.991 1.00 96.44 109 GLN A CA 1
ATOM 881 C C . GLN A 1 109 ? -17.264 -7.529 10.786 1.00 96.44 109 GLN A C 1
ATOM 883 O O . GLN A 1 109 ? -18.067 -7.097 11.608 1.00 96.44 109 GLN A O 1
ATOM 888 N N . ASN A 1 110 ? -17.106 -8.834 10.552 1.00 95.81 110 ASN A N 1
ATOM 889 C CA . ASN A 1 110 ? -17.942 -9.864 11.166 1.00 95.81 110 ASN A CA 1
ATOM 890 C C . ASN A 1 110 ? -17.471 -10.266 12.571 1.00 95.81 110 ASN A C 1
ATOM 892 O O . ASN A 1 110 ? -18.298 -10.500 13.447 1.00 95.81 110 ASN A O 1
ATOM 896 N N . VAL A 1 111 ? -16.157 -10.398 12.767 1.00 93.50 111 VAL A N 1
ATOM 897 C CA . VAL A 1 111 ? -15.551 -10.939 14.000 1.00 93.50 111 VAL A CA 1
ATOM 898 C C . VAL A 1 111 ? -14.898 -9.841 14.843 1.00 93.50 111 VAL A C 1
ATOM 900 O O . VAL A 1 111 ? -14.759 -9.987 16.054 1.00 93.50 111 VAL A O 1
ATOM 903 N N . GLY A 1 112 ? -14.559 -8.713 14.223 1.00 93.31 112 GLY A N 1
ATOM 904 C CA . GLY A 1 112 ? -13.772 -7.644 14.825 1.00 93.31 112 GLY A CA 1
ATOM 905 C C . GLY A 1 112 ? -12.313 -7.661 14.356 1.00 93.31 112 GLY A C 1
ATOM 906 O O . GLY A 1 112 ? -11.866 -8.595 13.683 1.00 93.31 112 GLY A O 1
ATOM 907 N N . PRO A 1 113 ? -11.552 -6.599 14.663 1.00 94.94 113 PRO A N 1
ATOM 908 C CA . PRO A 1 113 ? -10.131 -6.540 14.358 1.00 94.94 113 PRO A CA 1
ATOM 909 C C . PRO A 1 113 ? -9.318 -7.417 15.318 1.00 94.94 113 PRO A C 1
ATOM 911 O O . PRO A 1 113 ? -9.607 -7.489 16.509 1.00 94.94 113 PRO A O 1
ATOM 914 N N . SER A 1 114 ? -8.268 -8.042 14.792 1.00 95.62 114 SER A N 1
ATOM 915 C CA . SER A 1 114 ? -7.306 -8.840 15.555 1.00 95.62 114 SER A CA 1
ATOM 916 C C . SER A 1 114 ? -5.902 -8.664 14.978 1.00 95.62 114 SER A C 1
ATOM 918 O O . SER A 1 114 ? -5.751 -8.220 13.834 1.00 95.62 114 SER A O 1
ATOM 920 N N . ASP A 1 115 ? -4.874 -9.049 15.735 1.00 95.25 115 ASP A N 1
ATOM 921 C CA . ASP A 1 115 ? -3.479 -8.929 15.294 1.00 95.25 115 ASP A CA 1
ATOM 922 C C . ASP A 1 115 ? -3.208 -9.717 14.004 1.00 95.25 115 ASP A C 1
ATOM 924 O O . ASP A 1 115 ? -2.540 -9.226 13.089 1.00 95.25 115 ASP A O 1
ATOM 928 N N . SER A 1 116 ? -3.773 -10.922 13.882 1.00 95.62 116 SER A N 1
ATOM 929 C CA . SER A 1 116 ? -3.618 -11.756 12.686 1.00 95.62 116 SER A CA 1
ATOM 930 C C . SER A 1 116 ? -4.244 -11.112 11.449 1.00 95.62 116 SER A C 1
ATOM 932 O O . SER A 1 116 ? -3.621 -11.090 10.384 1.00 95.62 116 SER A O 1
ATOM 934 N N . ILE A 1 117 ? -5.448 -10.545 11.581 1.00 96.69 117 ILE A N 1
ATOM 935 C CA . ILE A 1 117 ? -6.133 -9.856 10.480 1.00 96.69 117 ILE A CA 1
ATOM 936 C C . ILE A 1 117 ? -5.420 -8.562 10.109 1.00 96.69 117 ILE A C 1
ATOM 938 O O . ILE A 1 117 ? -5.225 -8.293 8.923 1.00 96.69 117 ILE A O 1
ATOM 942 N N . ALA A 1 118 ? -4.974 -7.789 11.099 1.00 97.19 118 ALA A N 1
ATOM 943 C CA . ALA A 1 118 ? -4.207 -6.574 10.867 1.00 97.19 118 ALA A CA 1
ATOM 944 C C . ALA A 1 118 ? -2.901 -6.880 10.116 1.00 97.19 118 ALA A C 1
ATOM 946 O O . ALA A 1 118 ? -2.581 -6.229 9.122 1.00 97.19 118 ALA A O 1
ATOM 947 N N . SER A 1 119 ? -2.191 -7.939 10.513 1.00 97.12 119 SER A N 1
ATOM 948 C CA . SER A 1 119 ? -0.994 -8.418 9.817 1.00 97.12 119 SER A CA 1
ATOM 949 C C . SER A 1 119 ? -1.289 -8.845 8.371 1.00 97.12 119 SER A C 1
ATOM 951 O O . SER A 1 119 ? -0.568 -8.454 7.447 1.00 97.12 119 SER A O 1
ATOM 953 N N . ALA A 1 120 ? -2.377 -9.590 8.148 1.00 98.12 120 ALA A N 1
ATOM 954 C CA . ALA A 1 120 ? -2.791 -10.038 6.819 1.00 98.12 120 ALA A CA 1
ATOM 955 C C . ALA A 1 120 ? -3.162 -8.863 5.895 1.00 98.12 120 ALA A C 1
ATOM 957 O O . ALA A 1 120 ? -2.698 -8.802 4.753 1.00 98.12 120 ALA A O 1
ATOM 958 N N . LEU A 1 121 ? -3.935 -7.896 6.400 1.00 98.69 121 LEU A N 1
ATOM 959 C CA . LEU A 1 121 ? -4.295 -6.673 5.678 1.00 98.69 121 LEU A CA 1
ATOM 960 C C . LEU A 1 121 ? -3.064 -5.828 5.363 1.00 98.69 121 LEU A C 1
ATOM 962 O O . LEU A 1 121 ? -2.889 -5.417 4.216 1.00 98.69 121 LEU A O 1
ATOM 966 N N . ALA A 1 122 ? -2.168 -5.624 6.332 1.00 98.62 122 ALA A N 1
ATOM 967 C CA . ALA A 1 122 ? -0.920 -4.902 6.108 1.00 98.62 122 ALA A CA 1
ATOM 968 C C . ALA A 1 122 ? -0.092 -5.531 4.978 1.00 98.62 122 ALA A C 1
ATOM 970 O O . ALA A 1 122 ? 0.372 -4.821 4.083 1.00 98.62 122 ALA A O 1
ATOM 971 N N . ALA A 1 123 ? 0.058 -6.860 4.983 1.00 98.62 123 ALA A N 1
ATOM 972 C CA . ALA A 1 123 ? 0.769 -7.578 3.932 1.00 98.62 123 ALA A CA 1
ATOM 973 C C . ALA A 1 123 ? 0.077 -7.433 2.567 1.00 98.62 123 ALA A C 1
ATOM 975 O O . ALA A 1 123 ? 0.742 -7.147 1.571 1.00 98.62 123 ALA A O 1
ATOM 976 N N . ALA A 1 124 ? -1.247 -7.583 2.508 1.00 98.69 124 ALA A N 1
ATOM 977 C CA . ALA A 1 124 ? -1.994 -7.482 1.259 1.00 98.69 124 ALA A CA 1
ATOM 978 C C . ALA A 1 124 ? -1.949 -6.063 0.662 1.00 98.69 124 ALA A C 1
ATOM 980 O O . ALA A 1 124 ? -1.687 -5.915 -0.534 1.00 98.69 124 ALA A O 1
ATOM 981 N N . TYR A 1 125 ? -2.106 -5.017 1.482 1.00 98.75 125 TYR A N 1
ATOM 982 C CA . TYR A 1 125 ? -1.977 -3.625 1.036 1.00 98.75 125 TYR A CA 1
ATOM 983 C C . TYR A 1 125 ? -0.565 -3.289 0.566 1.00 98.75 125 TYR A C 1
ATOM 985 O O . TYR A 1 125 ? -0.409 -2.663 -0.483 1.00 98.75 125 TYR A O 1
ATOM 993 N N . HIS A 1 126 ? 0.460 -3.751 1.289 1.00 98.19 126 HIS A N 1
ATOM 994 C CA . HIS A 1 126 ? 1.853 -3.597 0.877 1.00 98.19 126 HIS A CA 1
ATOM 995 C C . HIS A 1 126 ? 2.085 -4.190 -0.517 1.00 98.19 126 HIS A C 1
ATOM 997 O O . HIS A 1 126 ? 2.568 -3.513 -1.425 1.00 98.19 126 HIS A O 1
ATOM 1003 N N . GLN A 1 127 ? 1.696 -5.454 -0.708 1.00 97.88 127 GLN A N 1
ATOM 1004 C CA . GLN A 1 127 ? 1.882 -6.156 -1.977 1.00 97.88 127 GLN A CA 1
ATOM 1005 C C . GLN A 1 127 ? 1.078 -5.514 -3.111 1.00 97.88 127 GLN A C 1
ATOM 1007 O O . GLN A 1 127 ? 1.596 -5.360 -4.217 1.00 97.88 127 GLN A O 1
ATOM 1012 N N . LEU A 1 128 ? -0.149 -5.061 -2.842 1.00 97.94 128 LEU A N 1
ATOM 1013 C CA . LEU A 1 128 ? -0.951 -4.326 -3.817 1.00 97.94 128 LEU A CA 1
ATOM 1014 C C . LEU A 1 128 ? -0.311 -2.980 -4.197 1.00 97.94 128 LEU A C 1
ATOM 1016 O O . LEU A 1 128 ? -0.348 -2.608 -5.372 1.00 97.94 128 LEU A O 1
ATOM 1020 N N . GLY A 1 129 ? 0.304 -2.271 -3.247 1.00 95.44 129 GLY A N 1
ATOM 1021 C CA . GLY A 1 129 ? 1.079 -1.050 -3.501 1.00 95.44 129 GLY A CA 1
ATOM 1022 C C . GLY A 1 129 ? 2.220 -1.297 -4.485 1.00 95.44 129 GLY A C 1
ATOM 1023 O O . GLY A 1 129 ? 2.297 -0.647 -5.531 1.00 95.44 129 GLY A O 1
ATOM 1024 N N . PHE A 1 130 ? 3.044 -2.310 -4.213 1.00 91.88 130 PHE A N 1
ATOM 1025 C CA . PHE A 1 130 ? 4.143 -2.701 -5.099 1.00 91.88 130 PHE A CA 1
ATOM 1026 C C . PHE A 1 130 ? 3.669 -3.197 -6.465 1.00 91.88 130 PHE A C 1
ATOM 1028 O O . PHE A 1 130 ? 4.234 -2.809 -7.487 1.00 91.88 130 PHE A O 1
ATOM 1035 N N . GLN A 1 131 ? 2.613 -4.010 -6.511 1.00 92.44 131 GLN A N 1
ATOM 1036 C CA . GLN A 1 131 ? 2.021 -4.467 -7.768 1.00 92.44 131 GLN A CA 1
ATOM 1037 C C . GLN A 1 131 ? 1.513 -3.278 -8.600 1.00 92.44 131 GLN A C 1
ATOM 1039 O O . GLN A 1 131 ? 1.780 -3.213 -9.798 1.00 92.44 131 GLN A O 1
ATOM 1044 N N . THR A 1 132 ? 0.859 -2.301 -7.965 1.00 90.75 132 THR A N 1
ATOM 1045 C CA . THR A 1 132 ? 0.349 -1.087 -8.624 1.00 90.75 132 THR A CA 1
ATOM 1046 C C . THR A 1 132 ? 1.483 -0.259 -9.238 1.00 90.75 132 THR A C 1
ATOM 1048 O O . THR A 1 132 ? 1.375 0.178 -10.388 1.00 90.75 132 THR A O 1
ATOM 1051 N N . LEU A 1 133 ? 2.592 -0.090 -8.509 1.00 87.19 133 LEU A N 1
ATOM 1052 C CA . LEU A 1 133 ? 3.801 0.566 -9.017 1.00 87.19 133 LEU A CA 1
ATOM 1053 C C . LEU A 1 133 ? 4.422 -0.213 -10.182 1.00 87.19 133 LEU A C 1
ATOM 1055 O O . LEU A 1 133 ? 4.687 0.360 -11.239 1.00 87.19 133 LEU A O 1
ATOM 1059 N N . ALA A 1 134 ? 4.597 -1.528 -10.032 1.00 83.56 134 ALA A N 1
ATOM 1060 C CA . ALA A 1 134 ? 5.157 -2.385 -11.074 1.00 83.56 134 ALA A CA 1
ATOM 1061 C C . ALA A 1 134 ? 4.318 -2.360 -12.357 1.00 83.56 134 ALA A C 1
ATOM 1063 O O . ALA A 1 134 ? 4.865 -2.307 -13.459 1.00 83.56 134 ALA A O 1
ATOM 1064 N N . ASP A 1 135 ? 2.992 -2.345 -12.233 1.00 86.31 135 ASP A N 1
ATOM 1065 C CA . ASP A 1 135 ? 2.095 -2.255 -13.379 1.00 86.31 135 ASP A CA 1
ATOM 1066 C C . ASP A 1 135 ? 2.174 -0.893 -14.066 1.00 86.31 135 ASP A C 1
ATOM 1068 O O . ASP A 1 135 ? 2.144 -0.842 -15.299 1.00 86.31 135 ASP A O 1
ATOM 1072 N N . GLN A 1 136 ? 2.358 0.201 -13.319 1.00 84.81 136 GLN A N 1
ATOM 1073 C CA . GLN A 1 136 ? 2.646 1.492 -13.940 1.00 84.81 136 GLN A CA 1
ATOM 1074 C C . GLN A 1 136 ? 3.963 1.461 -14.711 1.00 84.81 136 GLN A C 1
ATOM 1076 O O . GLN A 1 136 ? 3.985 1.878 -15.868 1.00 84.81 136 GLN A O 1
ATOM 1081 N N . VAL A 1 137 ? 5.041 0.959 -14.107 1.00 78.44 137 VAL A N 1
ATOM 1082 C CA . VAL A 1 137 ? 6.353 0.874 -14.764 1.00 78.44 137 VAL A CA 1
ATOM 1083 C C . VAL A 1 137 ? 6.243 0.069 -16.057 1.00 78.44 137 VAL A C 1
ATOM 1085 O O . VAL A 1 137 ? 6.639 0.546 -17.121 1.00 78.44 137 VAL A O 1
ATOM 1088 N N . ARG A 1 138 ? 5.608 -1.109 -16.008 1.00 78.38 138 ARG A N 1
ATOM 1089 C CA . ARG A 1 138 ? 5.356 -1.935 -17.199 1.00 78.38 138 ARG A CA 1
ATOM 1090 C C . ARG A 1 138 ? 4.585 -1.172 -18.272 1.00 78.38 138 ARG A C 1
ATOM 1092 O O . ARG A 1 138 ? 4.946 -1.270 -19.445 1.00 78.38 138 ARG A O 1
ATOM 1099 N N . ARG A 1 139 ? 3.537 -0.425 -17.899 1.00 81.62 139 ARG A N 1
ATOM 1100 C CA . ARG A 1 139 ? 2.768 0.400 -18.8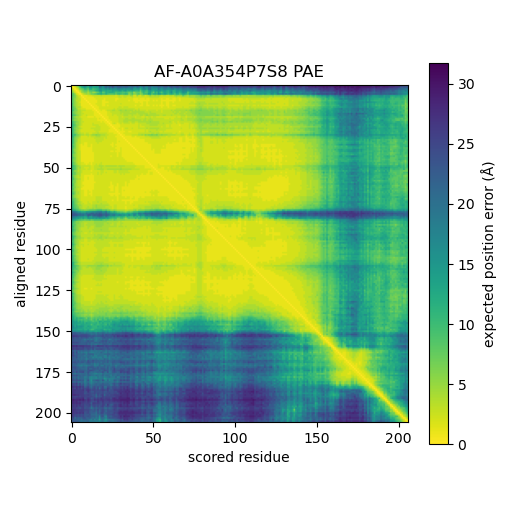44 1.00 81.62 139 ARG A CA 1
ATOM 1101 C C . ARG A 1 139 ? 3.645 1.477 -19.475 1.00 81.62 139 ARG A C 1
ATOM 1103 O O . ARG A 1 139 ? 3.727 1.511 -20.697 1.00 81.62 139 ARG A O 1
ATOM 1110 N N . SER A 1 140 ? 4.334 2.289 -18.675 1.00 77.44 140 SER A N 1
ATOM 1111 C CA . SER A 1 140 ? 5.197 3.378 -19.155 1.00 77.44 140 SER A CA 1
ATOM 1112 C C . SER A 1 140 ? 6.301 2.879 -20.088 1.00 77.44 140 SER A C 1
ATOM 1114 O O . SER A 1 140 ? 6.545 3.464 -21.143 1.00 77.44 140 SER A O 1
ATOM 1116 N N . VAL A 1 141 ? 6.943 1.758 -19.743 1.00 72.31 141 VAL A N 1
ATOM 1117 C CA . VAL A 1 141 ? 7.993 1.167 -20.581 1.00 72.31 141 VAL A CA 1
ATOM 1118 C C . VAL A 1 141 ? 7.417 0.682 -21.910 1.00 72.31 141 VAL A C 1
ATOM 1120 O O . VAL A 1 141 ? 8.028 0.922 -22.947 1.00 72.31 141 VAL A O 1
ATOM 1123 N N . ARG A 1 142 ? 6.247 0.032 -21.905 1.00 74.75 142 ARG A N 1
ATOM 1124 C CA . ARG A 1 142 ? 5.614 -0.504 -23.123 1.00 74.75 142 ARG A CA 1
ATOM 1125 C C . ARG A 1 142 ? 5.076 0.574 -24.061 1.00 74.75 142 ARG A C 1
ATOM 1127 O O . ARG A 1 142 ? 5.093 0.370 -25.273 1.00 74.75 142 ARG A O 1
ATOM 1134 N N . THR A 1 143 ? 4.574 1.688 -23.534 1.00 77.56 143 THR A N 1
ATOM 1135 C CA . THR A 1 143 ? 3.950 2.743 -24.349 1.00 77.56 143 THR A CA 1
ATOM 1136 C C . THR A 1 143 ? 4.965 3.691 -24.980 1.00 77.56 143 THR A C 1
ATOM 1138 O O . THR A 1 143 ? 4.675 4.289 -26.018 1.00 77.56 143 THR A O 1
ATOM 1141 N N . PHE A 1 144 ? 6.168 3.818 -24.412 1.00 76.06 144 PHE A N 1
ATOM 1142 C CA . PHE A 1 144 ? 7.193 4.697 -24.964 1.00 76.06 144 PHE A CA 1
ATOM 1143 C C . PHE A 1 144 ? 7.716 4.175 -26.311 1.00 76.06 144 PHE A C 1
ATOM 1145 O O . PHE A 1 144 ? 8.248 3.070 -26.417 1.00 76.06 144 PHE A O 1
ATOM 1152 N N . ARG A 1 145 ? 7.614 4.988 -27.371 1.00 75.25 145 ARG A N 1
ATOM 1153 C CA . ARG A 1 145 ? 8.007 4.584 -28.735 1.00 75.25 145 ARG A CA 1
ATOM 1154 C C . ARG A 1 145 ? 9.468 4.128 -28.820 1.00 75.25 145 ARG A C 1
ATOM 1156 O O . ARG A 1 145 ? 9.759 3.166 -29.526 1.00 75.25 145 ARG A O 1
ATOM 1163 N N . GLY A 1 146 ? 10.362 4.780 -28.074 1.00 73.25 146 GLY A N 1
ATOM 1164 C CA . GLY A 1 146 ? 11.784 4.430 -28.010 1.00 73.25 146 GLY A CA 1
ATOM 1165 C C . GLY A 1 146 ? 12.069 3.065 -27.381 1.00 73.25 146 GLY A C 1
ATOM 1166 O O . GLY A 1 146 ? 13.174 2.567 -27.531 1.00 73.25 146 GLY A O 1
ATOM 1167 N N . ASN A 1 147 ? 11.079 2.437 -26.743 1.00 71.69 147 ASN A N 1
ATOM 1168 C CA . ASN A 1 147 ? 11.201 1.148 -26.065 1.00 71.69 147 ASN A CA 1
ATOM 1169 C C . ASN A 1 147 ? 10.621 -0.021 -26.872 1.00 71.69 147 ASN A C 1
ATOM 1171 O O . ASN A 1 147 ? 10.733 -1.172 -26.457 1.00 71.69 147 ASN A O 1
ATOM 1175 N N . GLN A 1 148 ? 10.013 0.238 -28.036 1.00 71.12 148 GLN A N 1
ATOM 1176 C CA . GLN A 1 148 ? 9.364 -0.806 -28.841 1.00 71.12 148 GLN A CA 1
ATOM 1177 C C . GLN A 1 148 ? 10.322 -1.922 -29.278 1.00 71.12 148 GLN A C 1
ATOM 1179 O O . GLN A 1 148 ? 9.887 -3.057 -29.455 1.00 71.12 148 GLN A O 1
ATOM 1184 N N . TRP A 1 149 ? 11.615 -1.621 -29.432 1.00 70.25 149 TRP A N 1
ATOM 1185 C CA . TRP A 1 149 ? 12.636 -2.612 -29.784 1.00 70.25 149 TRP A CA 1
ATOM 1186 C C . TRP A 1 149 ? 12.763 -3.722 -28.729 1.00 70.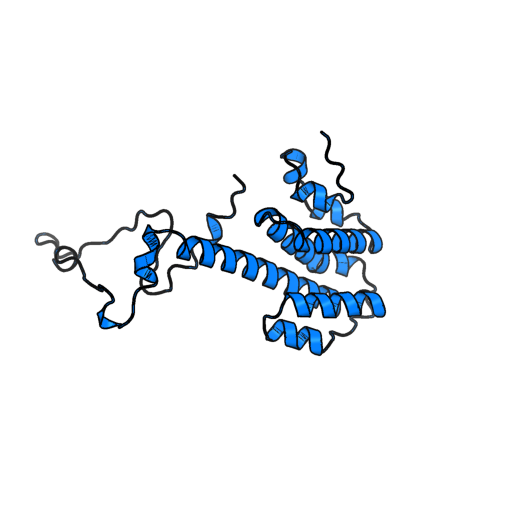25 149 TRP A C 1
ATOM 1188 O O . TRP A 1 149 ? 13.000 -4.867 -29.098 1.00 70.25 149 TRP A O 1
ATOM 1198 N N . MET A 1 150 ? 12.514 -3.421 -27.447 1.00 68.88 150 MET A N 1
ATOM 1199 C CA . MET A 1 150 ? 12.599 -4.396 -26.351 1.00 68.88 150 MET A CA 1
ATOM 1200 C C . MET A 1 150 ? 11.516 -5.480 -26.422 1.00 68.88 150 MET A C 1
ATOM 1202 O O . MET A 1 150 ? 11.696 -6.564 -25.879 1.00 68.88 150 MET A O 1
ATOM 1206 N N . PHE A 1 151 ? 10.389 -5.205 -27.087 1.00 70.50 151 PHE A N 1
ATOM 1207 C CA . PHE A 1 151 ? 9.220 -6.097 -27.126 1.00 70.50 151 PHE A CA 1
ATOM 1208 C C . PHE A 1 151 ? 8.990 -6.753 -28.492 1.00 70.50 151 PHE A C 1
ATOM 1210 O O . PHE A 1 151 ? 8.019 -7.483 -28.665 1.00 70.50 151 PHE A O 1
ATOM 1217 N N . ARG A 1 152 ? 9.857 -6.482 -29.474 1.00 64.88 152 ARG A N 1
ATOM 1218 C CA . ARG A 1 152 ? 9.766 -7.019 -30.844 1.00 64.88 152 ARG A CA 1
ATOM 1219 C C . ARG A 1 152 ? 10.710 -8.194 -31.108 1.00 64.88 152 ARG A C 1
ATOM 1221 O O . ARG A 1 152 ? 10.864 -8.600 -32.254 1.00 64.88 152 ARG A O 1
ATOM 1228 N N . LEU A 1 153 ? 11.340 -8.733 -30.069 1.00 61.56 153 LEU A N 1
ATOM 1229 C CA . LEU A 1 153 ? 12.239 -9.876 -30.186 1.00 61.56 153 LEU A CA 1
ATOM 1230 C C . LEU A 1 153 ? 11.415 -11.160 -30.334 1.00 61.56 153 LEU A C 1
ATOM 1232 O O . LEU A 1 153 ? 10.793 -11.612 -29.376 1.00 61.56 153 LEU A O 1
ATOM 1236 N N . GLY A 1 154 ? 11.381 -11.705 -31.552 1.00 66.50 154 GLY A N 1
ATOM 1237 C CA . GLY A 1 154 ? 10.726 -12.975 -31.865 1.00 66.50 154 GLY A CA 1
ATOM 1238 C C . GLY A 1 154 ? 11.663 -14.163 -31.661 1.00 66.50 154 GLY A C 1
ATOM 1239 O O . GLY A 1 154 ? 11.350 -15.068 -30.890 1.00 66.50 154 GLY A O 1
ATOM 1240 N N . HIS A 1 155 ? 12.829 -14.154 -32.314 1.00 69.94 155 HIS A N 1
ATOM 1241 C CA . HIS A 1 155 ? 13.834 -15.207 -32.188 1.00 69.94 155 HIS A CA 1
ATOM 1242 C C . HIS A 1 155 ? 15.037 -14.723 -31.353 1.00 69.94 155 HIS A C 1
ATOM 1244 O O . HIS A 1 155 ? 15.476 -13.587 -31.526 1.00 69.94 155 HIS A O 1
ATOM 1250 N N . PRO A 1 156 ? 15.646 -15.551 -30.478 1.00 64.94 156 PRO A N 1
ATOM 1251 C CA . PRO A 1 156 ? 16.824 -15.150 -29.695 1.00 64.94 156 PRO A CA 1
ATOM 1252 C C . PRO A 1 156 ? 18.005 -14.640 -30.538 1.00 64.94 156 PRO A C 1
ATOM 1254 O O . PRO A 1 156 ? 18.751 -13.776 -30.092 1.00 64.94 156 PRO A O 1
ATOM 1257 N N . ALA A 1 157 ? 18.151 -15.126 -31.776 1.00 67.50 157 ALA A N 1
ATOM 1258 C CA . ALA A 1 157 ? 19.168 -14.640 -32.718 1.00 67.50 157 ALA A CA 1
ATOM 1259 C C . ALA A 1 157 ? 18.887 -13.228 -33.274 1.00 67.50 157 ALA A C 1
ATOM 1261 O O . ALA A 1 157 ? 19.795 -12.601 -33.816 1.00 67.50 157 ALA A O 1
ATOM 1262 N N . ASP A 1 158 ? 17.660 -12.719 -33.121 1.00 66.00 158 ASP A N 1
ATOM 1263 C CA . ASP A 1 158 ? 17.296 -11.344 -33.479 1.00 66.00 158 ASP A CA 1
ATOM 1264 C C . ASP A 1 158 ? 17.758 -10.345 -32.416 1.00 66.00 158 ASP A C 1
ATOM 1266 O O . ASP A 1 158 ? 17.695 -9.136 -32.642 1.00 66.00 158 ASP A O 1
ATOM 1270 N N . HIS A 1 159 ? 18.227 -10.828 -31.257 1.00 64.62 159 HIS A N 1
ATOM 1271 C CA . HIS A 1 159 ? 18.842 -9.974 -30.256 1.00 64.62 159 HIS A CA 1
ATOM 1272 C C . HIS A 1 159 ? 20.149 -9.429 -30.837 1.00 64.62 159 HIS A C 1
ATOM 1274 O O . HIS A 1 159 ? 21.073 -10.208 -31.093 1.00 64.62 159 HIS A O 1
ATOM 1280 N N . PRO A 1 160 ? 20.275 -8.109 -31.065 1.00 61.34 160 PRO A N 1
ATOM 1281 C CA . PRO A 1 160 ? 21.490 -7.545 -31.620 1.00 61.34 160 PRO A CA 1
ATOM 1282 C C . PRO A 1 160 ? 22.540 -7.455 -30.506 1.00 61.34 160 PRO A C 1
ATOM 1284 O O . PRO A 1 160 ? 22.907 -6.370 -30.068 1.00 61.34 160 PRO A O 1
ATOM 1287 N N . LEU A 1 161 ? 23.051 -8.602 -30.051 1.00 65.75 161 LEU A N 1
ATOM 1288 C CA . LEU A 1 161 ? 24.224 -8.704 -29.182 1.00 65.75 161 LEU A CA 1
ATOM 1289 C C . LEU A 1 161 ? 25.480 -8.436 -30.019 1.00 65.75 161 LEU A C 1
ATOM 1291 O O . LEU A 1 161 ? 26.330 -9.300 -30.220 1.00 65.75 161 LEU A O 1
ATOM 1295 N N . ARG A 1 162 ? 25.560 -7.234 -30.591 1.00 70.12 162 ARG A N 1
ATOM 1296 C CA . ARG A 1 162 ? 26.718 -6.783 -31.356 1.00 70.12 162 ARG A CA 1
ATOM 1297 C C . ARG A 1 162 ? 27.563 -5.902 -30.459 1.00 70.12 162 ARG A C 1
ATOM 1299 O O . ARG A 1 162 ? 27.154 -4.804 -30.091 1.00 70.12 162 ARG A O 1
ATOM 1306 N N . LEU A 1 163 ? 28.758 -6.379 -30.144 1.00 72.19 163 LEU A N 1
ATOM 1307 C CA . LEU A 1 163 ? 29.782 -5.539 -29.547 1.00 72.19 163 LEU A CA 1
ATOM 1308 C C . LEU A 1 163 ? 30.374 -4.651 -30.642 1.00 72.19 163 LEU A C 1
ATOM 1310 O O . LEU A 1 163 ? 30.689 -5.111 -31.741 1.00 72.19 163 LEU A O 1
ATOM 1314 N N . ARG A 1 164 ? 30.498 -3.360 -30.343 1.00 80.75 164 ARG A N 1
ATOM 1315 C CA . ARG A 1 164 ? 31.230 -2.413 -31.184 1.00 80.75 164 ARG A CA 1
ATOM 1316 C C . ARG A 1 164 ? 32.681 -2.902 -31.316 1.00 80.75 164 ARG A C 1
ATOM 1318 O O . ARG A 1 164 ? 33.269 -3.199 -30.279 1.00 80.75 164 ARG A O 1
ATOM 1325 N N . PRO A 1 165 ? 33.264 -3.026 -32.525 1.00 83.19 165 PRO A N 1
ATOM 1326 C CA . PRO A 1 165 ? 34.631 -3.536 -32.691 1.00 83.19 165 PRO A CA 1
ATOM 1327 C C . PRO A 1 165 ? 35.666 -2.792 -31.842 1.00 83.19 165 PRO A C 1
ATOM 1329 O O . PRO A 1 165 ? 36.616 -3.388 -31.349 1.00 83.19 165 PRO A O 1
ATOM 1332 N N . GLU A 1 166 ? 35.429 -1.503 -31.608 1.00 85.38 166 GLU A N 1
ATOM 1333 C CA . GLU A 1 166 ? 36.253 -0.635 -30.773 1.00 85.38 166 GLU A CA 1
ATOM 1334 C C . GLU A 1 166 ? 36.332 -1.112 -29.313 1.00 85.38 166 GLU A C 1
ATOM 1336 O O . GLU A 1 166 ? 37.308 -0.820 -28.637 1.00 85.38 166 GLU A O 1
ATOM 1341 N N . MET A 1 167 ? 35.347 -1.883 -28.835 1.00 82.56 167 MET A N 1
ATOM 1342 C CA . MET A 1 167 ? 35.342 -2.490 -27.497 1.00 82.56 167 MET A CA 1
ATOM 1343 C C . MET A 1 167 ? 36.193 -3.757 -27.388 1.00 82.56 167 MET A C 1
ATOM 1345 O O . MET A 1 167 ? 36.473 -4.210 -26.281 1.00 82.56 167 MET A O 1
ATOM 1349 N N . LEU A 1 168 ? 36.571 -4.355 -28.520 1.00 86.06 168 LEU A N 1
ATOM 1350 C CA . LEU A 1 168 ? 37.345 -5.597 -28.573 1.00 86.06 168 LEU A CA 1
ATOM 1351 C C . LEU A 1 168 ? 38.847 -5.338 -28.751 1.00 86.06 168 LEU A C 1
ATOM 1353 O O . LEU A 1 168 ? 39.643 -6.266 -28.633 1.00 86.06 168 LEU A O 1
ATOM 1357 N N . ALA A 1 169 ? 39.232 -4.094 -29.039 1.00 89.50 169 ALA A N 1
ATOM 1358 C CA . ALA A 1 169 ? 40.614 -3.706 -29.263 1.00 89.50 169 ALA A CA 1
ATOM 1359 C C . ALA A 1 169 ? 41.256 -3.202 -27.965 1.00 89.50 169 ALA A C 1
ATOM 1361 O O . ALA A 1 169 ? 40.778 -2.239 -27.368 1.00 89.50 169 ALA A O 1
ATOM 1362 N N . ALA A 1 170 ? 42.353 -3.836 -27.551 1.00 90.88 170 ALA A N 1
ATOM 1363 C CA . ALA A 1 170 ? 43.187 -3.334 -26.465 1.00 90.88 170 ALA A CA 1
ATOM 1364 C C . ALA A 1 170 ? 43.950 -2.073 -26.901 1.00 90.88 170 ALA A C 1
ATOM 1366 O O . ALA A 1 170 ? 44.337 -1.937 -28.065 1.00 90.88 170 ALA A O 1
ATOM 1367 N N . ASP A 1 171 ? 44.203 -1.175 -25.953 1.00 88.31 171 ASP A N 1
ATOM 1368 C CA . ASP A 1 171 ? 45.052 -0.008 -26.160 1.00 88.31 171 ASP A CA 1
ATOM 1369 C C . ASP A 1 171 ? 46.490 -0.455 -26.509 1.00 88.31 171 ASP A C 1
ATOM 1371 O O . ASP A 1 171 ? 47.111 -1.172 -25.719 1.00 88.31 171 ASP A O 1
ATOM 1375 N N . PRO A 1 172 ? 47.054 -0.049 -27.662 1.00 88.50 172 PRO A N 1
ATOM 1376 C CA . PRO A 1 172 ? 48.354 -0.551 -28.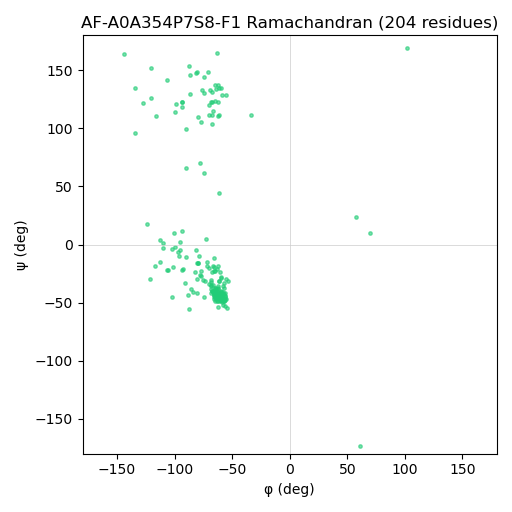112 1.00 88.50 172 PRO A CA 1
ATOM 1377 C C . PRO A 1 172 ? 49.541 -0.150 -27.228 1.00 88.50 172 PRO A C 1
ATOM 1379 O O . PRO A 1 172 ? 50.579 -0.805 -27.277 1.00 88.50 172 PRO A O 1
ATOM 1382 N N . ALA A 1 173 ? 49.422 0.934 -26.456 1.00 91.31 173 ALA A N 1
ATOM 1383 C CA . ALA A 1 173 ? 50.512 1.466 -25.642 1.00 91.31 173 ALA A CA 1
ATOM 1384 C C . ALA A 1 173 ? 50.518 0.883 -24.222 1.00 91.31 173 ALA A C 1
ATOM 1386 O O . ALA A 1 173 ? 51.576 0.708 -23.622 1.00 91.31 173 ALA A O 1
ATOM 1387 N N . THR A 1 174 ? 49.338 0.587 -23.681 1.00 91.88 174 THR A N 1
ATOM 1388 C CA . THR A 1 174 ? 49.149 0.161 -22.287 1.00 91.88 174 THR A CA 1
ATOM 1389 C C . THR A 1 174 ? 48.675 -1.285 -22.154 1.00 91.88 174 THR A C 1
ATOM 1391 O O . THR A 1 174 ? 48.731 -1.843 -21.061 1.00 91.88 174 THR A O 1
ATOM 1394 N N . GLY A 1 175 ? 48.202 -1.903 -23.240 1.00 91.62 175 GLY A N 1
ATOM 1395 C CA . GLY A 1 175 ? 47.647 -3.259 -23.253 1.00 91.62 175 GLY A CA 1
ATOM 1396 C C . GLY A 1 175 ? 46.298 -3.388 -22.539 1.00 91.62 175 GLY A C 1
ATOM 1397 O O . GLY A 1 175 ? 45.836 -4.501 -22.292 1.00 91.62 175 GLY A O 1
ATOM 1398 N N . THR A 1 176 ? 45.669 -2.270 -22.172 1.00 91.00 176 THR A N 1
ATOM 1399 C CA . THR A 1 176 ? 44.422 -2.262 -21.400 1.00 91.00 176 THR A CA 1
ATOM 1400 C C . THR A 1 176 ? 43.193 -2.366 -22.300 1.00 91.00 176 THR A C 1
ATOM 1402 O O . THR A 1 176 ? 43.179 -1.860 -23.419 1.00 91.00 176 THR A O 1
ATOM 1405 N N . MET A 1 177 ? 42.142 -3.034 -21.817 1.00 90.69 177 MET A N 1
ATOM 1406 C CA . MET A 1 177 ? 40.862 -3.103 -22.528 1.00 90.69 177 MET A CA 1
ATOM 1407 C C . MET A 1 177 ? 40.024 -1.837 -22.282 1.00 90.69 177 MET A C 1
ATOM 1409 O O . MET A 1 177 ? 40.073 -1.287 -21.176 1.00 90.69 177 MET A O 1
ATOM 1413 N N . PRO A 1 178 ? 39.210 -1.387 -23.254 1.00 87.06 178 PRO A N 1
ATOM 1414 C CA . PRO A 1 178 ? 38.340 -0.232 -23.071 1.00 87.06 178 PRO A CA 1
ATOM 1415 C C . PRO A 1 178 ? 37.320 -0.470 -21.950 1.00 87.06 178 PRO A C 1
ATOM 1417 O O . PRO A 1 178 ? 36.675 -1.517 -21.887 1.00 87.06 178 PRO A O 1
ATOM 1420 N N . ILE A 1 179 ? 37.139 0.523 -21.076 1.00 82.94 179 ILE A N 1
ATOM 1421 C CA . ILE A 1 179 ? 36.157 0.478 -19.985 1.00 82.94 179 ILE A CA 1
ATOM 1422 C C . ILE A 1 179 ? 34.902 1.236 -20.416 1.00 82.94 179 ILE A C 1
ATOM 1424 O O . ILE A 1 179 ? 34.945 2.437 -20.690 1.00 82.94 179 ILE A O 1
ATOM 1428 N N . LEU A 1 180 ? 33.762 0.545 -20.434 1.00 76.88 180 LEU A N 1
ATOM 1429 C CA . LEU A 1 180 ? 32.468 1.186 -20.640 1.00 76.88 180 LEU A CA 1
ATOM 1430 C C . LEU A 1 180 ? 32.046 1.937 -19.380 1.00 76.88 180 LEU A C 1
ATOM 1432 O O . LEU A 1 180 ? 32.034 1.392 -18.278 1.00 76.88 180 LEU A O 1
ATOM 1436 N N . ARG A 1 181 ? 31.644 3.194 -19.567 1.00 75.44 181 ARG A N 1
ATOM 1437 C CA . ARG A 1 181 ? 31.008 3.999 -18.528 1.00 75.44 181 ARG A CA 1
ATOM 1438 C C . ARG A 1 181 ? 29.591 4.330 -18.957 1.00 75.44 181 ARG A C 1
ATOM 1440 O O . ARG A 1 181 ? 29.385 5.150 -19.850 1.00 75.44 181 ARG A O 1
ATOM 1447 N N . GLU A 1 182 ? 28.628 3.734 -18.276 1.00 66.19 182 GLU A N 1
ATOM 1448 C CA . GLU A 1 182 ? 27.230 4.127 -18.386 1.00 66.19 182 GLU A CA 1
ATOM 1449 C C . GLU A 1 182 ? 27.039 5.533 -17.785 1.00 66.19 182 GLU A C 1
ATOM 1451 O O . GLU A 1 182 ? 27.552 5.845 -16.707 1.00 66.19 182 GLU A O 1
ATOM 1456 N N . ARG A 1 183 ? 26.368 6.420 -18.529 1.00 66.88 183 ARG A N 1
ATOM 1457 C CA . ARG A 1 183 ? 26.049 7.805 -18.120 1.00 66.88 183 ARG A CA 1
ATOM 1458 C C . ARG A 1 183 ? 24.549 8.099 -18.193 1.00 66.88 183 ARG A C 1
ATOM 1460 O O . ARG A 1 183 ? 24.145 9.256 -18.265 1.00 66.88 183 ARG A O 1
ATOM 1467 N N . THR A 1 184 ? 23.728 7.061 -18.243 1.00 54.50 184 THR A N 1
ATOM 1468 C CA . THR A 1 184 ? 22.275 7.187 -18.177 1.00 54.50 184 THR A CA 1
ATOM 1469 C C . THR A 1 184 ? 21.847 7.361 -16.724 1.00 54.50 184 THR A C 1
ATOM 1471 O O . THR A 1 184 ? 22.491 6.857 -15.807 1.00 54.50 184 THR A O 1
ATOM 1474 N N . ALA A 1 185 ? 20.753 8.094 -16.511 1.00 49.22 185 ALA A N 1
ATOM 1475 C CA . ALA A 1 185 ? 20.172 8.276 -15.178 1.00 49.22 185 ALA A CA 1
ATOM 1476 C C . ALA A 1 185 ? 19.592 6.968 -14.602 1.00 49.22 185 ALA A C 1
ATOM 1478 O O . ALA A 1 185 ? 19.398 6.860 -13.398 1.00 49.22 185 ALA A O 1
ATOM 1479 N N . VAL A 1 186 ? 19.336 5.982 -15.468 1.00 51.50 186 VAL A N 1
ATOM 1480 C CA . VAL A 1 186 ? 18.850 4.645 -15.119 1.00 51.50 186 VAL A CA 1
ATOM 1481 C C . VAL A 1 186 ? 19.866 3.636 -15.617 1.00 51.50 186 VAL A C 1
ATOM 1483 O O . VAL A 1 186 ? 20.210 3.656 -16.803 1.00 51.50 186 VAL A O 1
ATOM 1486 N N . ARG A 1 187 ? 20.322 2.769 -14.716 1.00 46.84 187 ARG A N 1
ATOM 1487 C CA . ARG A 1 187 ? 21.123 1.596 -15.049 1.00 46.84 187 ARG A CA 1
ATOM 1488 C C . ARG A 1 187 ? 20.239 0.628 -15.829 1.00 46.84 187 ARG A C 1
ATOM 1490 O O . ARG A 1 187 ? 19.275 0.082 -15.292 1.00 46.84 187 ARG A O 1
ATOM 1497 N N . MET A 1 188 ? 20.529 0.443 -17.112 1.00 48.56 188 MET A N 1
ATOM 1498 C CA . MET A 1 188 ? 19.977 -0.686 -17.853 1.00 48.56 188 MET A CA 1
ATOM 1499 C C . MET A 1 188 ? 20.949 -1.845 -17.703 1.00 48.56 188 MET A C 1
ATOM 1501 O O . MET A 1 188 ? 21.960 -1.919 -18.398 1.00 48.56 188 MET A O 1
ATOM 1505 N N . ASP A 1 189 ? 20.650 -2.761 -16.785 1.00 51.00 189 ASP A N 1
ATOM 1506 C CA . ASP A 1 189 ? 21.365 -4.029 -16.758 1.00 51.00 189 ASP A CA 1
ATOM 1507 C C . ASP A 1 189 ? 21.035 -4.807 -18.049 1.00 51.00 189 ASP A C 1
ATOM 1509 O O . ASP A 1 189 ? 19.875 -5.017 -18.405 1.00 51.00 189 ASP A O 1
ATOM 1513 N N . PHE A 1 190 ? 22.072 -5.179 -18.800 1.00 44.91 190 PHE A N 1
ATOM 1514 C CA . PHE A 1 190 ? 21.948 -5.959 -20.035 1.00 44.91 190 PHE A CA 1
ATOM 1515 C C . PHE A 1 190 ? 21.771 -7.462 -19.762 1.00 44.91 190 PHE A C 1
ATOM 1517 O O . PHE A 1 190 ? 21.374 -8.202 -20.660 1.00 44.91 190 PHE A O 1
ATOM 1524 N N . SER A 1 191 ? 22.063 -7.919 -18.540 1.00 45.47 191 SER A N 1
ATOM 1525 C CA . SER A 1 191 ? 21.948 -9.319 -18.105 1.00 45.47 191 SER A CA 1
ATOM 1526 C C . SER A 1 191 ? 20.688 -9.595 -17.282 1.00 45.47 191 SER A C 1
ATOM 1528 O O . SER A 1 191 ? 20.233 -10.736 -17.183 1.00 45.47 191 SER A O 1
ATOM 1530 N N . HIS A 1 192 ? 20.095 -8.541 -16.730 1.00 41.84 192 HIS A N 1
ATOM 1531 C CA . HIS A 1 192 ? 18.937 -8.595 -15.861 1.00 41.84 192 HIS A CA 1
ATOM 1532 C C . HIS A 1 192 ? 17.892 -7.638 -16.422 1.00 41.84 192 HIS A C 1
ATOM 1534 O O . HIS A 1 192 ? 18.182 -6.463 -16.600 1.00 41.84 192 HIS A O 1
ATOM 1540 N N . SER A 1 193 ? 16.694 -8.139 -16.743 1.00 43.69 193 SER A N 1
ATOM 1541 C CA . SER A 1 193 ? 15.561 -7.353 -17.261 1.00 43.69 193 SER A CA 1
ATOM 1542 C C . SER A 1 193 ? 15.560 -5.947 -16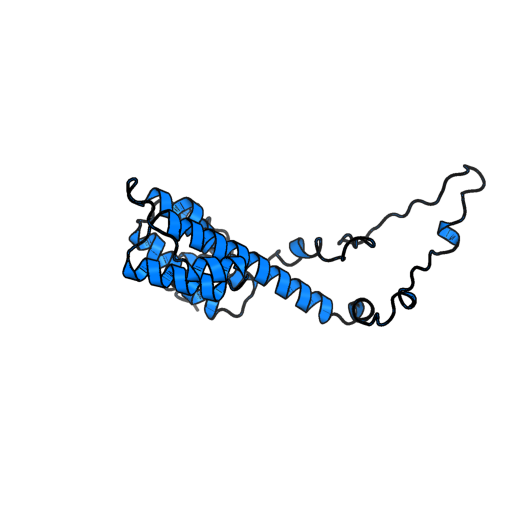.652 1.00 43.69 193 SER A C 1
ATOM 1544 O O . SER A 1 193 ? 15.373 -5.842 -15.441 1.00 43.69 193 SER A O 1
ATOM 1546 N N . ALA A 1 194 ? 15.837 -4.924 -17.473 1.00 42.59 194 ALA A N 1
ATOM 1547 C CA . ALA A 1 194 ? 16.141 -3.519 -17.151 1.00 42.59 194 ALA A CA 1
ATOM 1548 C C . ALA A 1 194 ? 15.016 -2.753 -16.413 1.00 42.59 194 ALA A C 1
ATOM 1550 O O . ALA A 1 194 ? 14.619 -1.650 -16.782 1.00 42.59 194 ALA A O 1
ATOM 1551 N N . TRP A 1 195 ? 14.407 -3.388 -15.420 1.00 50.72 195 TRP A N 1
ATOM 1552 C CA . TRP A 1 195 ? 13.101 -3.071 -14.862 1.00 50.72 195 TRP A CA 1
ATOM 1553 C C . TRP A 1 195 ? 13.197 -2.651 -13.393 1.00 50.72 195 TRP A C 1
ATOM 1555 O O . TRP A 1 195 ? 12.264 -2.019 -12.910 1.00 50.72 195 TRP A O 1
ATOM 1565 N N . SER A 1 196 ? 14.293 -2.962 -12.686 1.00 45.69 196 SER A N 1
ATOM 1566 C CA . SER A 1 196 ? 14.458 -2.648 -11.256 1.00 45.69 196 SER A CA 1
ATOM 1567 C C . SER A 1 196 ? 14.792 -1.181 -10.971 1.00 45.69 196 SER A C 1
ATOM 1569 O O . SER A 1 196 ? 14.430 -0.669 -9.917 1.00 45.69 196 SER A O 1
ATOM 1571 N N . ASP A 1 197 ? 15.422 -0.473 -11.906 1.00 47.59 197 ASP A N 1
ATOM 1572 C CA . ASP A 1 197 ? 15.956 0.866 -11.612 1.00 47.59 197 ASP A CA 1
ATOM 1573 C C . ASP A 1 197 ? 14.987 1.993 -12.018 1.00 47.59 197 ASP A C 1
ATOM 1575 O O . ASP A 1 197 ? 15.199 3.160 -11.703 1.00 47.59 197 ASP A O 1
ATOM 1579 N N . ILE A 1 198 ? 13.858 1.648 -12.652 1.00 51.06 198 ILE A N 1
ATOM 1580 C CA . ILE A 1 198 ? 12.779 2.594 -12.997 1.00 51.06 198 ILE A CA 1
ATOM 1581 C C . ILE A 1 198 ? 11.872 2.891 -11.787 1.00 51.06 198 ILE A C 1
ATOM 1583 O O . ILE A 1 198 ? 11.144 3.885 -11.789 1.00 51.06 198 ILE A O 1
ATOM 1587 N N . PHE A 1 199 ? 11.927 2.079 -10.726 1.00 49.16 199 PHE A N 1
ATOM 1588 C CA . PHE A 1 199 ? 11.029 2.218 -9.575 1.00 49.16 199 PHE A CA 1
ATOM 1589 C C . PHE A 1 199 ? 11.220 3.521 -8.780 1.00 49.16 199 PHE A C 1
ATOM 1591 O O . PHE A 1 199 ? 10.269 3.964 -8.144 1.00 49.16 199 PHE A O 1
ATOM 1598 N N . PHE A 1 200 ? 12.390 4.167 -8.849 1.00 44.28 200 PHE A N 1
ATOM 1599 C CA . PHE A 1 200 ? 12.671 5.376 -8.062 1.00 44.28 200 PHE A CA 1
ATOM 1600 C C . PHE A 1 200 ? 12.388 6.703 -8.782 1.00 44.28 200 PHE A C 1
ATOM 1602 O O . PHE A 1 200 ? 12.145 7.700 -8.115 1.00 44.28 200 PHE A O 1
ATOM 1609 N N . LEU A 1 201 ? 12.350 6.738 -10.118 1.00 43.34 201 LEU A N 1
ATOM 1610 C CA . LEU A 1 201 ? 12.218 7.997 -10.878 1.00 43.34 201 LEU A CA 1
ATOM 1611 C C . LEU A 1 201 ? 10.773 8.423 -11.166 1.00 43.34 201 LEU A C 1
ATOM 1613 O O . LEU A 1 201 ? 10.544 9.533 -11.632 1.00 43.34 201 LEU A O 1
ATOM 1617 N N . GLY A 1 202 ? 9.795 7.549 -10.919 1.00 43.62 202 GLY A N 1
ATOM 1618 C CA . GLY A 1 202 ? 8.373 7.869 -11.083 1.00 43.62 202 GLY A CA 1
ATOM 1619 C C . GLY A 1 202 ? 7.668 8.319 -9.802 1.00 43.62 202 GLY A C 1
ATOM 1620 O O . GLY A 1 202 ? 6.450 8.481 -9.836 1.00 43.62 202 GLY A O 1
ATOM 1621 N N . MET A 1 203 ? 8.390 8.429 -8.678 1.00 46.19 203 MET A N 1
ATOM 1622 C CA . MET A 1 203 ? 7.806 8.683 -7.352 1.00 46.19 203 MET A CA 1
ATOM 1623 C C . MET A 1 203 ? 8.088 10.073 -6.777 1.00 46.19 203 MET A C 1
ATOM 1625 O O . MET A 1 203 ? 7.523 10.391 -5.731 1.00 46.19 203 MET A O 1
ATOM 1629 N N . ASP A 1 204 ? 8.868 10.915 -7.459 1.00 41.16 204 ASP A N 1
ATOM 1630 C CA . ASP A 1 204 ? 8.800 12.351 -7.196 1.00 41.16 204 ASP A CA 1
ATOM 1631 C C . ASP A 1 204 ? 7.449 12.840 -7.724 1.00 41.16 204 ASP A C 1
ATOM 1633 O O . ASP A 1 204 ? 7.169 12.783 -8.924 1.00 41.16 204 ASP A O 1
ATOM 1637 N N . PHE A 1 205 ? 6.572 13.228 -6.799 1.00 41.91 205 PHE A N 1
ATOM 1638 C CA . PHE A 1 205 ? 5.362 13.980 -7.104 1.00 41.91 205 PHE A CA 1
ATOM 1639 C C . PHE A 1 205 ? 5.824 15.305 -7.736 1.00 41.91 205 PHE A C 1
ATOM 1641 O O . PHE A 1 205 ? 6.515 16.051 -7.042 1.00 41.91 205 PHE A O 1
ATOM 1648 N N . PRO A 1 206 ? 5.579 15.559 -9.036 1.00 41.47 206 PRO A N 1
ATOM 1649 C CA . PRO A 1 206 ? 6.026 16.793 -9.676 1.00 41.47 206 PRO A CA 1
ATOM 1650 C C . PRO A 1 206 ? 5.297 18.024 -9.133 1.00 41.47 206 PRO A C 1
ATOM 1652 O O . PRO A 1 206 ? 4.133 17.880 -8.689 1.00 41.47 206 PRO A O 1
#

Foldseek 3Di:
DPPDDPALLLCLLPPPDCVSVVDDLCVVLVPDALVSLVVLLVSLVVCLVPPPDLLSNLSSLQSNLCSLPPRNQVRDDPPDQDDQDPVLVVCVVVLVLVVSLVSLVVCCVVPNDHNNSSNSSSSSSVSVSVVSLLVVLVVVLCPDPVNVVVVPDDDPVPPCPDDDVQQVDADPPPRHGDDDDDPDPQDQDPVDHSRVRVSPPVNPPD

pLDDT: mean 84.24, std 17.3, range [40.03, 98.75]

Solvent-accessible surface area (backbone atoms only — not comparable to full-atom values): 12235 Å² total; per-residue (Å²): 129,88,81,82,60,97,42,74,72,55,35,26,57,71,43,90,47,62,80,52,35,72,51,63,66,62,77,57,49,74,76,47,50,60,66,53,51,51,50,53,43,50,54,34,55,57,46,43,75,71,49,84,52,64,66,48,25,39,51,32,24,49,49,42,17,45,42,30,60,66,46,47,54,79,62,51,71,91,88,50,50,69,71,69,59,65,69,25,51,52,25,45,76,70,68,37,29,69,62,14,42,52,44,46,50,52,45,30,72,74,78,45,86,26,50,40,41,27,48,51,44,16,52,32,30,45,53,44,31,52,49,53,52,51,52,49,51,53,47,57,51,67,68,37,76,91,41,47,74,80,75,65,69,82,50,83,83,68,54,83,86,69,77,60,69,75,63,75,45,54,40,91,91,77,69,43,68,64,78,88,77,89,83,63,99,52,70,68,49,93,91,46,84,62,61,77,56,59,69,68,77,74,66,70,80,127

Sequence (206 aa):
MNTVFPNRLVEIIASSIDEVRDSSIDAICETASLAELLDHASALDAFRRSEPNLYHRVRALFFLQSIYRYHLPKRLPADDAGLIPYDGYEHLLGRRFLEAIDVFLQHQQNVGPSDSIASALAAAYHQLGFQTLADQVRRSVRTFRGNQWMFRLGHPADHPLRLRPEMLAADPATGTMPILRERTAVRMDFSHSAWSDIFFLGMDFP

Nearest PDB structures (foldseek):
  7lra-assembly1_C  TM=4.201E-01  e=8.951E-01  Escherichia coli
  7lsn-assembly1_C  TM=4.229E-01  e=9.384E-01  Escherichia coli
  7rwy-assembly2_C  TM=4.146E-01  e=1.370E+00  Escherichia coli
  3iq5-assembly1_C-2  TM=4.019E-01  e=1.578E+00  Escherichia coli
  3iq5-assembly1_A-2  TM=3.973E-01  e=3.875E+00  Escherichia coli

Radius of gyration: 23.45 Å; Cα contacts (8 Å, |Δi|>4): 193; chains: 1; bounding box: 68×46×58 Å